Protein AF-A0A9W6NY45-F1 (afdb_monomer_lite)

pLDDT: mean 74.46, std 13.24, range [40.41, 92.88]

Foldseek 3Di:
DDPVVVCVVVVVVVVLVVVLCVQLVVLVVLLLVLQLVLCVVVHPNVCSNVVSVVLVVLLVVLLVLCLVQVLVVHHSDPVSVVSNVVSLVSSLVSLCSSFDPDPVRSVVSNVSSVSNVVSSVSVSVSSSVVSVVVVVPPDPCPPVVVPPDDDPPPVVVPDPPPDDDDDDDDDDDPLNVLVVCVVVVDDLVVSCVVSVHDSVVSVVSNVVVVVVVVD

Organism: NCBI:txid29401

Secondary structure (DSSP, 8-state):
--HHHHHHHHHHHHHHHHHHHHHHHHHHHHHHHHHHHHHHHHS-TTTHHHHHHHHHHHHHHHHHHHHHHHHTT----HHHHHHHHHHHHHHHHHHHHHS-SSHHHHHHHHHHHHHHHHHHHHHHHHHHHHHHHHHHHS-----TTTTS---HHHHHHS---------PPP---HHHHHHHHHHTT--HHHHHHHHT--HHHHHHHHHHHHHHHT-

Radius of gyration: 31.63 Å; chains: 1; bounding box: 78×54×65 Å

InterPro domains:
  IPR021235 Protein of unknown function DUF2637 [PF10935] (15-132)

Sequence (215 aa):
MSARERWARTWPVLLAVSTVSAVGGPAAVASYRHARDVIARAGDPVMAPWLALTTDGMLVAALVVIWVRRHRGEAAGRGPWAAFWAGMVATIAANLAAAEPTVIGYVVALWPPVCLAITLELVALVAARRASVEAVSEPAEVDAEALADPDPGEWWAEAPALAAPVGEPAGETGEDRVAMLVAAGLGRRRLAKELGIREHEARQLLAAHRAEVAA

Structure (mmCIF, N/CA/C/O backbone):
data_AF-A0A9W6NY45-F1
#
_entry.id   AF-A0A9W6NY45-F1
#
loop_
_atom_site.group_PDB
_atom_site.id
_atom_site.type_symbol
_atom_site.label_atom_id
_atom_site.label_alt_id
_atom_site.label_comp_id
_atom_site.label_asym_id
_atom_site.label_entity_id
_atom_site.label_seq_id
_atom_site.pdbx_PDB_ins_code
_atom_site.Cartn_x
_atom_site.Cartn_y
_atom_site.Cartn_z
_atom_site.occupancy
_atom_site.B_iso_or_equiv
_atom_site.auth_seq_id
_atom_site.auth_comp_id
_atom_site.auth_asym_id
_atom_site.auth_atom_id
_atom_site.pdbx_PDB_model_num
ATOM 1 N N . MET A 1 1 ? 0.530 3.631 36.414 1.00 64.56 1 MET A N 1
ATOM 2 C CA . MET A 1 1 ? 1.207 2.850 35.353 1.00 64.56 1 MET A CA 1
ATOM 3 C C . MET A 1 1 ? 2.717 2.896 35.555 1.00 64.56 1 MET A C 1
ATOM 5 O O . MET A 1 1 ? 3.304 3.981 35.519 1.00 64.56 1 MET A O 1
ATOM 9 N N . SER A 1 2 ? 3.338 1.751 35.829 1.00 86.88 2 SER A N 1
ATOM 10 C CA . SER A 1 2 ? 4.783 1.649 36.080 1.00 86.88 2 SER A CA 1
ATOM 11 C C . SER A 1 2 ? 5.594 1.802 34.784 1.00 86.88 2 SER A C 1
ATOM 13 O O . SER A 1 2 ? 5.088 1.585 33.681 1.00 86.88 2 SER A O 1
ATOM 15 N N . ALA A 1 3 ? 6.877 2.167 34.888 1.00 81.38 3 ALA A N 1
ATOM 16 C CA . ALA A 1 3 ? 7.769 2.236 33.725 1.00 81.38 3 ALA A CA 1
ATOM 17 C C . ALA A 1 3 ? 7.875 0.884 32.986 1.00 81.38 3 ALA A C 1
ATOM 19 O O . ALA A 1 3 ? 7.976 0.863 31.761 1.00 81.38 3 ALA A O 1
ATOM 20 N N . ARG A 1 4 ? 7.761 -0.238 33.715 1.00 84.69 4 ARG A N 1
ATOM 21 C CA . ARG A 1 4 ? 7.729 -1.594 33.146 1.00 84.69 4 ARG A CA 1
ATOM 22 C C . ARG A 1 4 ? 6.468 -1.866 32.326 1.00 84.69 4 ARG A C 1
ATOM 24 O O . ARG A 1 4 ? 6.582 -2.477 31.273 1.00 84.69 4 ARG A O 1
ATOM 31 N N . GLU A 1 5 ? 5.299 -1.389 32.752 1.00 83.75 5 GLU A N 1
ATOM 32 C CA . GLU A 1 5 ? 4.045 -1.540 31.988 1.00 83.75 5 GLU A CA 1
ATOM 33 C C . GLU A 1 5 ? 4.052 -0.712 30.701 1.00 83.75 5 GLU A C 1
ATOM 35 O O . GLU A 1 5 ? 3.653 -1.202 29.645 1.00 83.75 5 GLU A O 1
ATOM 40 N N . ARG A 1 6 ? 4.558 0.530 30.764 1.00 81.81 6 ARG A N 1
ATOM 41 C CA . ARG A 1 6 ? 4.759 1.356 29.562 1.00 81.81 6 ARG A CA 1
ATOM 42 C C . ARG A 1 6 ? 5.699 0.669 28.580 1.00 81.81 6 ARG A C 1
ATOM 44 O O . AR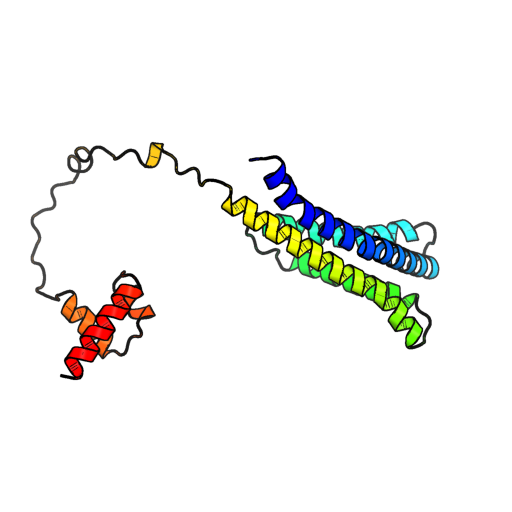G A 1 6 ? 5.354 0.550 27.410 1.00 81.81 6 ARG A O 1
ATOM 51 N N . TRP A 1 7 ? 6.839 0.179 29.069 1.00 85.25 7 TRP A N 1
ATOM 52 C CA . TRP A 1 7 ? 7.814 -0.545 28.258 1.00 85.25 7 TRP A CA 1
ATOM 53 C C . TRP A 1 7 ? 7.220 -1.812 27.638 1.00 85.25 7 TRP A C 1
ATOM 55 O O . TRP A 1 7 ? 7.325 -1.992 26.429 1.00 85.25 7 TRP A O 1
ATOM 65 N N . ALA A 1 8 ? 6.523 -2.636 28.431 1.00 81.62 8 ALA A N 1
ATOM 66 C CA . ALA A 1 8 ? 5.855 -3.862 27.987 1.00 81.62 8 ALA A CA 1
ATOM 67 C C . ALA A 1 8 ? 4.867 -3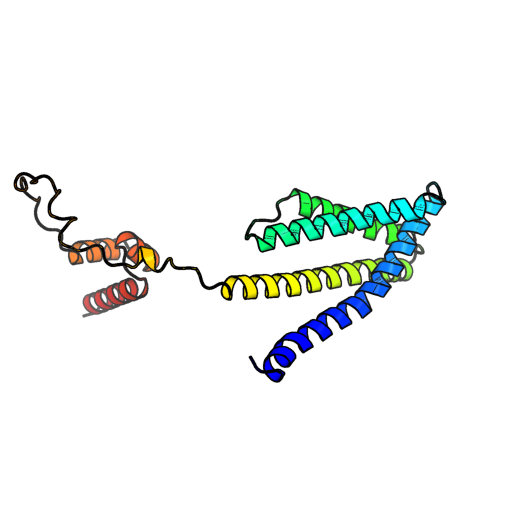.621 26.830 1.00 81.62 8 ALA A C 1
ATOM 69 O O . ALA A 1 8 ? 4.747 -4.461 25.940 1.00 81.62 8 ALA A O 1
ATOM 70 N N . ARG A 1 9 ? 4.193 -2.462 26.817 1.00 80.25 9 ARG A N 1
ATOM 71 C CA . ARG A 1 9 ? 3.239 -2.072 25.770 1.00 80.25 9 ARG A CA 1
ATOM 72 C C . ARG A 1 9 ? 3.914 -1.489 24.523 1.00 80.25 9 ARG A C 1
ATOM 74 O O . ARG A 1 9 ? 3.381 -1.638 23.425 1.00 80.25 9 ARG A O 1
ATOM 81 N N . THR A 1 10 ? 5.056 -0.814 24.667 1.00 82.19 10 THR A N 1
ATOM 82 C CA . THR A 1 10 ? 5.713 -0.098 23.560 1.00 82.19 10 THR A CA 1
ATOM 83 C C . THR A 1 10 ? 6.748 -0.931 22.814 1.00 82.19 10 THR A C 1
ATOM 85 O O . THR A 1 10 ? 6.809 -0.812 21.590 1.00 82.19 10 THR A O 1
ATOM 88 N N . TRP A 1 11 ? 7.511 -1.805 23.482 1.00 86.25 11 TRP A N 1
ATOM 89 C CA . TRP A 1 11 ? 8.568 -2.595 22.830 1.00 86.25 11 TRP A CA 1
ATOM 90 C C . TRP A 1 11 ? 8.085 -3.449 21.639 1.00 86.25 11 TRP A C 1
ATOM 92 O O . TRP A 1 11 ? 8.777 -3.433 20.619 1.00 86.25 11 TRP A O 1
ATOM 102 N N . PRO A 1 12 ? 6.904 -4.116 21.661 1.00 83.69 12 PRO A N 1
ATOM 103 C CA . PRO A 1 12 ? 6.465 -4.927 20.527 1.00 83.69 12 PRO A CA 1
ATOM 104 C C . PRO A 1 12 ? 6.117 -4.049 19.329 1.00 83.69 12 PRO A C 1
ATOM 106 O O . PRO A 1 12 ? 6.371 -4.421 18.188 1.00 83.69 12 PRO A O 1
ATOM 109 N N . VAL A 1 13 ? 5.558 -2.859 19.579 1.00 80.62 13 VAL A N 1
ATOM 110 C CA . VAL A 1 13 ? 5.207 -1.940 18.497 1.00 80.62 13 VAL A CA 1
ATOM 111 C C . VAL A 1 13 ? 6.444 -1.265 17.923 1.00 80.62 13 VAL A C 1
ATOM 113 O O . VAL A 1 13 ? 6.523 -1.089 16.714 1.00 80.62 13 VAL A O 1
ATOM 116 N N . LEU A 1 14 ? 7.426 -0.923 18.758 1.00 83.00 14 LEU A N 1
ATOM 117 C CA . LEU A 1 14 ? 8.705 -0.396 18.288 1.00 83.00 14 LEU A CA 1
ATOM 118 C C . LEU A 1 14 ? 9.445 -1.422 17.429 1.00 83.00 14 LEU A C 1
ATOM 120 O O . LEU A 1 14 ? 9.947 -1.062 16.368 1.00 83.00 14 LEU A O 1
ATOM 124 N N . LEU A 1 15 ? 9.452 -2.696 17.833 1.00 84.81 15 LEU A N 1
ATOM 125 C CA . LEU A 1 15 ? 9.990 -3.771 17.002 1.00 84.81 15 LEU A CA 1
ATOM 126 C C . LEU A 1 15 ? 9.212 -3.924 15.698 1.00 84.81 15 LEU A C 1
ATOM 128 O O . LEU A 1 15 ? 9.830 -3.942 14.643 1.00 84.81 15 LEU A O 1
ATOM 132 N N . ALA A 1 16 ? 7.878 -3.968 15.750 1.00 79.69 16 ALA A N 1
ATOM 133 C CA . ALA A 1 16 ? 7.057 -4.093 14.549 1.00 79.69 16 ALA A CA 1
ATOM 134 C C . ALA A 1 16 ? 7.312 -2.940 13.567 1.00 79.69 16 ALA A C 1
ATOM 136 O O . ALA A 1 16 ? 7.601 -3.184 12.400 1.00 79.69 16 ALA A O 1
ATOM 137 N N . VAL A 1 17 ? 7.278 -1.691 14.043 1.00 81.75 17 VAL A N 1
ATOM 138 C CA . VAL A 1 17 ? 7.568 -0.500 13.229 1.00 81.75 17 VAL A CA 1
ATOM 139 C C . VAL A 1 17 ? 8.997 -0.535 12.692 1.00 81.75 17 VAL A C 1
ATOM 141 O O . VAL A 1 17 ? 9.205 -0.223 11.522 1.00 81.75 17 VAL A O 1
ATOM 144 N N . SER A 1 18 ? 9.973 -0.943 13.506 1.00 82.56 18 SER A N 1
ATOM 145 C CA . SER A 1 18 ? 11.373 -1.068 13.091 1.00 82.56 18 SER A CA 1
ATOM 146 C C . SER A 1 18 ? 11.543 -2.104 11.978 1.00 82.56 18 SER A C 1
ATOM 148 O O . SER A 1 18 ? 12.096 -1.785 10.928 1.00 82.56 18 SER A O 1
ATOM 150 N N . THR A 1 19 ? 10.997 -3.312 12.143 1.00 80.50 19 THR A N 1
ATOM 151 C CA . THR A 1 19 ? 11.059 -4.384 11.139 1.00 80.50 19 THR A CA 1
ATOM 152 C C . THR A 1 19 ? 10.374 -3.975 9.838 1.00 80.50 19 THR A C 1
ATOM 154 O O . THR A 1 19 ? 10.947 -4.122 8.761 1.00 80.50 19 THR A O 1
ATOM 157 N N . VAL A 1 20 ? 9.175 -3.402 9.936 1.00 80.62 20 VAL A N 1
ATOM 158 C CA . VAL A 1 20 ? 8.427 -2.851 8.799 1.00 80.62 20 VAL A CA 1
ATOM 159 C C . VAL A 1 20 ? 9.234 -1.759 8.096 1.00 80.62 20 VAL A C 1
ATOM 161 O O . VAL A 1 20 ? 9.318 -1.764 6.874 1.00 80.62 20 VAL A O 1
ATOM 164 N N . SER A 1 21 ? 9.881 -0.855 8.832 1.00 82.50 21 SER A N 1
ATOM 165 C CA . SER A 1 21 ? 10.703 0.208 8.234 1.00 82.50 21 SER A CA 1
ATOM 166 C C . SER A 1 21 ? 11.965 -0.349 7.571 1.00 82.50 21 SER A C 1
ATOM 168 O O . SER A 1 21 ? 12.348 0.109 6.497 1.00 82.50 21 SER A O 1
ATOM 170 N N . ALA A 1 22 ? 12.588 -1.366 8.172 1.00 83.00 22 ALA A N 1
ATOM 171 C CA . ALA A 1 22 ? 13.789 -2.009 7.647 1.00 83.00 22 ALA A CA 1
ATOM 172 C C . ALA A 1 22 ? 13.534 -2.763 6.332 1.00 83.00 22 ALA A C 1
ATOM 174 O O . ALA A 1 22 ? 14.417 -2.809 5.481 1.00 83.00 22 ALA A O 1
ATOM 175 N N . VAL A 1 23 ? 12.338 -3.330 6.147 1.00 80.94 23 VAL A N 1
ATOM 176 C CA . VAL A 1 23 ? 11.949 -4.028 4.907 1.00 80.94 23 VAL A CA 1
ATOM 177 C C . VAL A 1 23 ? 11.314 -3.062 3.903 1.00 80.94 23 VAL A C 1
ATOM 179 O O . VAL A 1 23 ? 11.695 -3.019 2.733 1.00 80.94 23 VAL A O 1
ATOM 182 N N . GLY A 1 24 ? 10.363 -2.257 4.369 1.00 80.62 24 GLY A N 1
ATOM 183 C CA . GLY A 1 24 ? 9.592 -1.327 3.555 1.00 80.62 24 GLY A CA 1
ATOM 184 C C . GLY A 1 24 ? 10.408 -0.162 3.018 1.00 80.62 24 GLY A C 1
ATOM 185 O O . GLY A 1 24 ? 10.200 0.237 1.878 1.00 80.62 24 GLY A O 1
ATOM 186 N N . GLY A 1 25 ? 11.364 0.357 3.792 1.00 82.19 25 GLY A N 1
ATOM 187 C CA . GLY A 1 25 ? 12.218 1.472 3.378 1.00 82.19 25 GLY A CA 1
ATOM 188 C C . GLY A 1 25 ? 13.022 1.158 2.110 1.00 82.19 25 GLY A C 1
ATOM 189 O O . GLY A 1 25 ? 12.858 1.853 1.107 1.00 82.19 25 GLY A O 1
ATOM 190 N N . PRO A 1 26 ? 13.846 0.095 2.095 1.00 84.38 26 PRO A N 1
ATOM 191 C CA . PRO A 1 26 ? 14.577 -0.312 0.896 1.00 84.38 26 PRO A CA 1
ATOM 192 C C . PRO A 1 26 ? 13.663 -0.660 -0.284 1.00 84.38 26 PRO A C 1
ATOM 194 O O . PRO A 1 26 ? 13.962 -0.273 -1.415 1.00 84.38 26 PRO A O 1
ATOM 197 N N . ALA A 1 27 ? 12.536 -1.337 -0.033 1.00 84.69 27 ALA A N 1
ATOM 198 C CA . ALA A 1 27 ? 11.557 -1.663 -1.070 1.00 84.69 27 ALA A CA 1
ATOM 199 C C . ALA A 1 27 ? 10.945 -0.399 -1.704 1.00 84.69 27 ALA A C 1
ATOM 201 O O . ALA A 1 27 ? 10.863 -0.303 -2.929 1.00 84.69 27 ALA A O 1
ATOM 202 N N . ALA A 1 28 ? 10.591 0.598 -0.889 1.00 81.25 28 ALA A N 1
ATOM 203 C CA . ALA A 1 28 ? 10.082 1.886 -1.350 1.00 81.25 28 ALA A CA 1
ATOM 204 C C . ALA A 1 28 ? 11.126 2.636 -2.186 1.00 81.25 28 ALA A C 1
ATOM 206 O O . ALA A 1 28 ? 10.814 3.104 -3.278 1.00 81.25 28 ALA A O 1
ATOM 207 N N . VAL A 1 29 ? 12.383 2.685 -1.731 1.00 86.19 29 VAL A N 1
ATOM 208 C CA . VAL A 1 29 ? 13.477 3.332 -2.478 1.00 86.19 29 VAL A CA 1
ATOM 209 C C . VAL A 1 29 ? 13.711 2.650 -3.826 1.00 86.19 29 VAL A C 1
ATOM 211 O O . VAL A 1 29 ? 13.869 3.332 -4.841 1.00 86.19 29 VAL A O 1
ATOM 214 N N . ALA A 1 30 ? 13.730 1.315 -3.857 1.00 84.31 30 ALA A N 1
ATOM 215 C CA . ALA A 1 30 ? 13.884 0.562 -5.096 1.00 84.31 30 ALA A CA 1
ATOM 216 C C . ALA A 1 30 ? 12.720 0.834 -6.058 1.00 84.31 30 ALA A C 1
ATOM 218 O O . ALA A 1 30 ? 12.958 1.141 -7.226 1.00 84.31 30 ALA A O 1
ATOM 219 N N . SER A 1 31 ? 11.482 0.793 -5.564 1.00 83.50 31 SER A N 1
ATOM 220 C CA . SER A 1 31 ? 10.288 1.055 -6.370 1.00 83.50 31 SER A CA 1
ATOM 221 C C . SER A 1 31 ? 10.261 2.486 -6.925 1.00 83.50 31 SER A C 1
ATOM 223 O O . SER A 1 31 ? 10.009 2.682 -8.113 1.00 83.50 31 SER A O 1
ATOM 225 N N . TYR A 1 32 ? 10.599 3.483 -6.101 1.00 85.50 32 TYR A N 1
ATOM 226 C CA . TYR A 1 32 ? 10.682 4.885 -6.518 1.00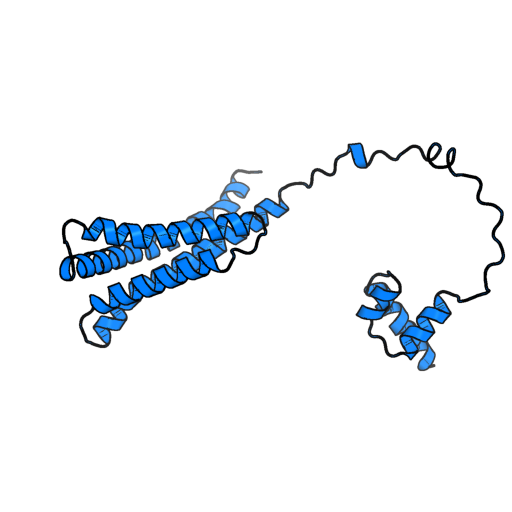 85.50 32 TYR A CA 1
ATOM 227 C C . TYR A 1 32 ? 11.720 5.090 -7.627 1.00 85.50 32 TYR A C 1
ATOM 229 O O . TYR A 1 32 ? 11.461 5.789 -8.606 1.00 85.50 32 TYR A O 1
ATOM 237 N N . ARG A 1 33 ? 12.891 4.446 -7.514 1.00 88.12 33 ARG A N 1
ATOM 238 C CA . ARG A 1 33 ? 13.934 4.520 -8.548 1.00 88.12 33 ARG A CA 1
ATOM 239 C C . ARG A 1 33 ? 13.465 3.945 -9.880 1.00 88.12 33 ARG A C 1
ATOM 241 O O . ARG A 1 33 ? 13.625 4.619 -10.890 1.00 88.12 33 ARG A O 1
ATOM 248 N N . HIS A 1 34 ? 12.846 2.764 -9.884 1.00 85.94 34 HIS A N 1
ATOM 249 C CA . HIS A 1 34 ? 12.340 2.164 -11.123 1.00 85.94 34 HIS A CA 1
ATOM 250 C C . HIS A 1 34 ? 11.238 3.025 -11.752 1.00 85.94 34 HIS A C 1
ATOM 252 O O . HIS A 1 34 ? 11.276 3.272 -12.956 1.00 85.94 34 HIS A O 1
ATOM 258 N N . ALA A 1 35 ? 10.314 3.561 -10.949 1.00 83.88 35 ALA A N 1
ATOM 259 C CA . ALA A 1 35 ? 9.280 4.469 -11.443 1.00 83.88 35 ALA A CA 1
ATOM 260 C C . ALA A 1 35 ? 9.865 5.747 -12.055 1.00 83.88 35 ALA A C 1
ATOM 262 O O . ALA A 1 35 ? 9.528 6.108 -13.184 1.00 83.88 35 ALA A O 1
ATOM 263 N N . ARG A 1 36 ? 10.800 6.391 -11.351 1.00 88.81 36 ARG A N 1
ATOM 264 C CA . ARG A 1 36 ? 11.517 7.567 -11.851 1.00 88.81 36 ARG A CA 1
ATOM 265 C C . ARG A 1 36 ? 12.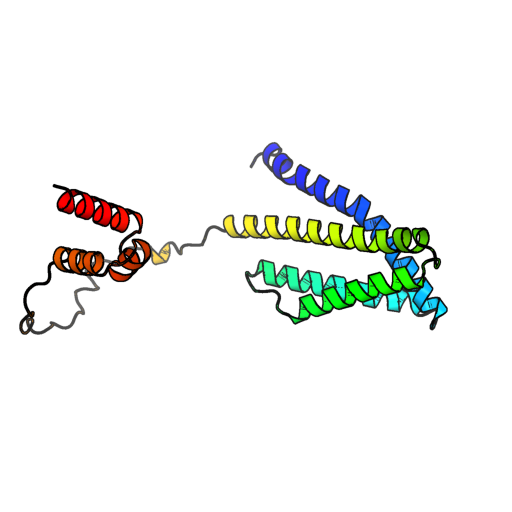250 7.262 -13.155 1.00 88.81 36 ARG A C 1
ATOM 267 O O . ARG A 1 36 ? 12.176 8.051 -14.089 1.00 88.81 36 ARG A O 1
ATOM 274 N N . ASP A 1 37 ? 12.948 6.136 -13.229 1.00 88.44 37 ASP A N 1
ATOM 275 C CA . ASP A 1 37 ? 13.741 5.780 -14.403 1.00 88.44 37 ASP A CA 1
ATOM 276 C C . ASP A 1 37 ? 12.848 5.473 -15.614 1.00 88.44 37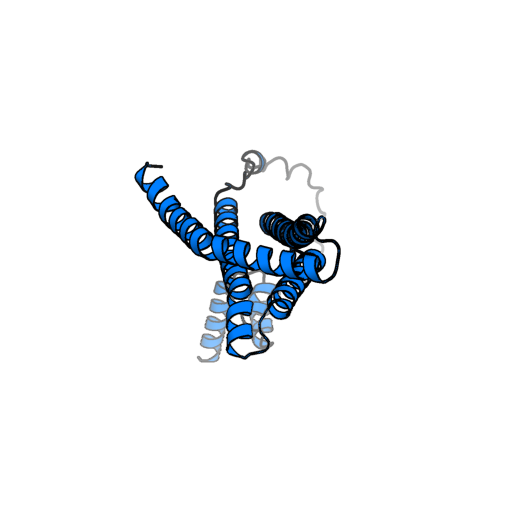 ASP A C 1
ATOM 278 O O . ASP A 1 37 ? 13.192 5.848 -16.732 1.00 88.44 37 ASP A O 1
ATOM 282 N N . VAL A 1 38 ? 11.674 4.867 -15.413 1.00 86.81 38 VAL A N 1
ATOM 283 C CA . VAL A 1 38 ? 10.678 4.674 -16.482 1.00 86.81 38 VAL A CA 1
ATOM 284 C C . VAL A 1 38 ? 10.151 6.009 -16.993 1.00 86.81 38 VAL A C 1
ATOM 286 O O . VAL A 1 38 ? 10.126 6.228 -18.204 1.00 86.81 38 VAL A O 1
ATOM 289 N N . ILE A 1 39 ? 9.787 6.925 -16.092 1.00 87.38 39 ILE A N 1
ATOM 290 C CA . ILE A 1 39 ? 9.299 8.255 -16.479 1.00 87.38 39 ILE A CA 1
ATOM 291 C C . ILE A 1 39 ? 10.400 9.042 -17.196 1.00 87.38 39 ILE A C 1
ATOM 293 O O . ILE A 1 39 ? 10.129 9.678 -18.209 1.00 87.38 39 ILE A O 1
ATOM 297 N N . ALA A 1 40 ? 11.648 8.955 -16.733 1.00 89.38 40 ALA A N 1
ATOM 298 C CA . ALA A 1 40 ? 12.782 9.621 -17.369 1.00 89.38 40 ALA A CA 1
ATOM 299 C C . ALA A 1 40 ? 13.088 9.073 -18.772 1.00 89.38 40 ALA A C 1
ATOM 301 O O . ALA A 1 40 ? 13.573 9.814 -19.620 1.00 89.38 40 ALA A O 1
ATOM 302 N N . ARG A 1 41 ? 12.817 7.786 -19.029 1.00 88.75 41 ARG A N 1
ATOM 303 C CA . ARG A 1 41 ? 12.969 7.180 -20.364 1.00 88.75 41 ARG A CA 1
ATOM 304 C C . ARG A 1 41 ? 11.825 7.549 -21.311 1.00 88.75 41 ARG A C 1
ATOM 306 O O . ARG A 1 41 ? 12.054 7.630 -22.513 1.00 88.75 41 ARG A O 1
ATOM 313 N N . ALA A 1 42 ? 10.610 7.717 -20.790 1.00 84.94 42 ALA A N 1
ATOM 314 C CA . ALA A 1 42 ? 9.404 7.948 -21.590 1.00 84.94 42 ALA A CA 1
ATOM 315 C C . ALA A 1 42 ? 9.019 9.432 -21.743 1.00 84.94 42 ALA A C 1
ATOM 317 O O . ALA A 1 42 ? 8.255 9.774 -22.643 1.00 84.94 42 ALA A O 1
ATOM 318 N N . GLY A 1 43 ? 9.507 10.304 -20.863 1.00 85.75 43 GLY A N 1
ATOM 319 C CA . GLY A 1 43 ? 9.135 11.714 -20.786 1.00 85.75 43 GLY A CA 1
ATOM 320 C C . GLY A 1 43 ? 10.308 12.596 -20.367 1.00 85.75 43 GLY A C 1
ATOM 321 O O . GLY A 1 43 ? 11.449 12.334 -20.730 1.00 85.75 43 GLY A O 1
ATOM 322 N N . ASP A 1 44 ? 10.025 13.665 -19.620 1.00 86.62 44 ASP A N 1
ATOM 323 C CA . ASP A 1 44 ? 11.044 14.626 -19.190 1.00 86.62 44 ASP A CA 1
ATOM 324 C C . ASP A 1 44 ? 11.849 14.101 -17.977 1.00 86.62 44 ASP A C 1
ATOM 326 O O . ASP A 1 44 ? 11.283 13.947 -16.885 1.00 86.62 44 ASP A O 1
ATOM 330 N N . PRO A 1 45 ? 13.175 13.880 -18.111 1.00 88.00 45 PRO A N 1
ATOM 331 C CA . PRO A 1 45 ? 14.031 13.440 -17.011 1.00 88.00 45 PRO A CA 1
ATOM 332 C C . PRO A 1 45 ? 14.078 14.418 -15.832 1.00 88.00 45 PRO A C 1
ATOM 334 O O . PRO A 1 45 ? 14.296 13.989 -14.697 1.00 88.00 45 PRO A O 1
ATOM 337 N N . VAL A 1 46 ? 13.873 15.717 -16.077 1.00 89.56 46 VAL A N 1
ATOM 338 C CA . VAL A 1 46 ? 13.876 16.753 -15.032 1.00 89.56 46 VAL A CA 1
ATOM 339 C C . VAL A 1 46 ? 12.626 16.632 -14.160 1.00 89.56 46 VAL A C 1
ATOM 341 O O . VAL A 1 46 ? 12.700 16.786 -12.939 1.00 89.56 46 VAL A O 1
ATOM 344 N N . MET A 1 47 ? 11.483 16.303 -14.767 1.00 88.00 47 MET A N 1
ATOM 345 C CA . MET A 1 47 ? 10.209 16.126 -14.063 1.00 88.00 47 MET A CA 1
ATOM 346 C C . MET A 1 47 ? 10.010 14.720 -13.495 1.00 88.00 47 MET A C 1
ATOM 348 O O . MET A 1 47 ? 9.183 14.535 -12.602 1.00 88.00 47 MET A O 1
ATOM 352 N N . ALA A 1 48 ? 10.781 13.732 -13.949 1.00 87.62 48 ALA A N 1
ATOM 353 C CA . ALA A 1 48 ? 10.642 12.341 -13.530 1.00 87.62 48 ALA A CA 1
ATOM 354 C C . ALA A 1 48 ? 10.631 12.106 -12.002 1.00 87.62 48 ALA A C 1
ATOM 356 O O . ALA A 1 48 ? 9.784 11.336 -11.544 1.00 87.62 48 ALA A O 1
ATOM 357 N N . PRO A 1 49 ? 11.481 12.761 -11.180 1.00 87.75 49 PRO A N 1
ATOM 358 C CA . PRO A 1 49 ? 11.410 12.629 -9.723 1.00 87.75 49 PRO A CA 1
ATOM 359 C C . PRO A 1 49 ? 10.082 13.145 -9.154 1.00 87.75 49 PRO A C 1
ATOM 361 O O . PRO A 1 49 ? 9.484 12.509 -8.292 1.00 87.75 49 PRO A O 1
ATOM 364 N N . TRP A 1 50 ? 9.590 14.273 -9.669 1.00 88.62 50 TRP A N 1
ATOM 365 C CA . TRP A 1 50 ? 8.348 14.895 -9.211 1.00 88.62 50 TRP A CA 1
ATOM 366 C C . TRP A 1 50 ? 7.124 14.061 -9.582 1.00 88.62 50 TRP A C 1
ATOM 368 O O . TRP A 1 50 ? 6.240 13.873 -8.754 1.00 88.62 50 TRP A O 1
ATOM 378 N N . LEU A 1 51 ? 7.093 13.510 -10.795 1.00 83.75 51 LEU A N 1
ATOM 379 C CA . LEU A 1 51 ? 5.999 12.658 -11.269 1.00 83.75 51 LEU A CA 1
ATOM 380 C C . LEU A 1 51 ? 5.960 11.294 -10.559 1.00 83.75 51 LEU A C 1
ATOM 382 O O . LEU A 1 51 ? 4.883 10.775 -10.258 1.00 83.75 51 LEU A O 1
ATOM 386 N N . ALA A 1 52 ? 7.123 10.718 -10.241 1.00 81.94 52 ALA A N 1
ATOM 387 C CA . ALA A 1 52 ? 7.182 9.539 -9.379 1.00 81.94 52 ALA A CA 1
ATOM 388 C C . ALA A 1 52 ? 6.643 9.872 -7.975 1.00 81.94 52 ALA A C 1
ATOM 390 O O . ALA A 1 52 ? 5.825 9.136 -7.426 1.00 81.94 52 ALA A O 1
ATOM 391 N N . LEU A 1 53 ? 7.020 11.038 -7.436 1.00 84.75 53 LEU A N 1
ATOM 392 C CA . LEU A 1 53 ? 6.597 11.482 -6.110 1.00 84.75 53 LEU A CA 1
ATOM 393 C C . LEU A 1 53 ? 5.092 11.772 -6.010 1.00 84.75 53 LEU A C 1
ATOM 395 O O . LEU A 1 53 ? 4.490 11.477 -4.981 1.00 84.75 53 LEU A O 1
ATOM 399 N N . THR A 1 54 ? 4.457 12.329 -7.045 1.00 84.31 54 THR A N 1
ATOM 400 C CA . THR A 1 54 ? 3.000 12.569 -7.034 1.00 84.31 54 THR A CA 1
ATOM 401 C C . THR A 1 54 ? 2.207 11.265 -7.020 1.00 84.31 54 THR A C 1
ATOM 403 O O . THR A 1 54 ? 1.180 11.183 -6.343 1.00 84.31 54 THR A O 1
ATOM 406 N N . THR A 1 55 ? 2.708 10.233 -7.705 1.00 76.19 55 THR A N 1
ATOM 407 C CA . THR A 1 55 ? 2.115 8.887 -7.703 1.00 76.19 55 THR A CA 1
ATOM 408 C C . THR A 1 55 ? 2.142 8.284 -6.296 1.00 76.19 55 THR A C 1
ATOM 410 O O . THR A 1 55 ? 1.112 7.820 -5.801 1.00 76.19 55 THR A O 1
ATOM 413 N N . ASP A 1 56 ? 3.282 8.379 -5.608 1.00 80.81 56 ASP A N 1
ATOM 414 C CA . ASP A 1 56 ? 3.420 7.915 -4.222 1.00 80.81 56 ASP A CA 1
ATOM 415 C C . ASP A 1 56 ? 2.603 8.776 -3.244 1.00 80.81 56 ASP A C 1
ATOM 417 O O . ASP A 1 56 ? 1.953 8.256 -2.333 1.00 80.81 56 ASP A O 1
ATOM 421 N N . GLY A 1 57 ? 2.564 10.093 -3.463 1.00 80.31 57 GLY A N 1
ATOM 422 C CA . GLY A 1 57 ? 1.780 11.037 -2.667 1.00 80.31 57 GLY A CA 1
ATOM 423 C C . GLY A 1 57 ? 0.283 10.731 -2.695 1.00 80.31 57 GLY A C 1
ATOM 424 O O . GLY A 1 57 ? -0.376 10.805 -1.658 1.00 80.31 57 GLY A O 1
ATOM 425 N N . MET A 1 58 ? -0.249 10.307 -3.845 1.00 82.75 58 MET A N 1
ATOM 426 C CA . MET A 1 58 ? -1.636 9.846 -3.965 1.00 82.75 58 MET A CA 1
ATOM 427 C C . MET A 1 58 ? -1.894 8.582 -3.133 1.00 82.75 58 MET A C 1
ATOM 429 O O . MET A 1 58 ? -2.920 8.491 -2.458 1.00 82.75 58 MET A O 1
ATOM 433 N N . LEU A 1 59 ? -0.963 7.625 -3.147 1.00 78.44 59 LEU A N 1
ATOM 434 C CA . LEU A 1 59 ? -1.042 6.373 -2.387 1.00 78.44 59 LEU A CA 1
ATOM 435 C C . LEU A 1 59 ? -1.053 6.642 -0.876 1.00 78.44 59 LEU A C 1
ATOM 437 O O . LEU A 1 59 ? -1.911 6.133 -0.150 1.00 78.44 59 LEU A O 1
ATOM 441 N N . VAL A 1 60 ? -0.145 7.507 -0.417 1.00 78.94 60 VAL A N 1
ATOM 442 C CA . VAL A 1 60 ? -0.069 7.952 0.981 1.00 78.94 60 VAL A CA 1
ATOM 443 C C . VAL A 1 60 ? -1.330 8.717 1.377 1.00 78.94 60 VAL A C 1
ATOM 445 O O . VAL A 1 60 ? -1.912 8.426 2.420 1.00 78.94 60 VAL A O 1
ATOM 448 N N . ALA A 1 61 ? -1.805 9.648 0.547 1.00 77.75 61 ALA A N 1
ATOM 449 C CA . ALA A 1 61 ? -3.029 10.397 0.819 1.00 77.75 61 ALA A CA 1
ATOM 450 C C . ALA A 1 61 ? -4.253 9.472 0.928 1.00 77.75 61 ALA A C 1
ATOM 452 O O . ALA A 1 61 ? -5.043 9.605 1.864 1.00 77.75 61 ALA A O 1
ATOM 453 N N . ALA A 1 62 ? -4.387 8.494 0.026 1.00 81.25 62 ALA A N 1
ATOM 454 C CA . ALA A 1 62 ? -5.454 7.498 0.078 1.00 81.25 62 ALA A CA 1
ATOM 455 C C . ALA A 1 62 ? -5.404 6.682 1.380 1.00 81.25 62 ALA A C 1
ATOM 457 O O . ALA A 1 62 ? -6.429 6.526 2.047 1.00 81.25 62 ALA A O 1
ATOM 458 N N . LEU A 1 63 ? -4.216 6.223 1.784 1.00 78.94 63 LEU A N 1
ATOM 459 C CA . LEU A 1 63 ? -4.012 5.502 3.043 1.00 78.94 63 LEU A CA 1
ATOM 460 C C . LEU A 1 63 ? -4.353 6.355 4.267 1.00 78.94 63 LEU A C 1
ATOM 462 O O . LEU A 1 63 ? -5.025 5.866 5.174 1.00 78.94 63 LEU A O 1
ATOM 466 N N . VAL A 1 64 ? -3.946 7.626 4.285 1.00 81.56 64 VAL A N 1
ATOM 467 C CA . VAL A 1 64 ? -4.279 8.564 5.366 1.00 81.56 64 VAL A CA 1
ATOM 468 C C . VAL A 1 64 ? -5.791 8.753 5.462 1.00 81.56 64 VAL A C 1
ATOM 470 O O . VAL A 1 64 ? -6.342 8.666 6.556 1.00 81.56 64 VAL A O 1
ATOM 473 N N . VAL A 1 65 ? -6.490 8.937 4.339 1.00 82.56 65 VAL A N 1
ATOM 474 C CA . VAL A 1 65 ? -7.957 9.064 4.334 1.00 82.56 65 VAL A CA 1
ATOM 475 C C . VAL A 1 65 ? -8.627 7.785 4.842 1.00 82.56 65 VAL A C 1
ATOM 477 O O . VAL A 1 65 ? -9.520 7.862 5.687 1.00 82.56 65 VAL A O 1
ATOM 480 N N . ILE A 1 66 ? -8.194 6.609 4.373 1.00 79.31 66 ILE A N 1
ATOM 481 C CA . ILE A 1 66 ? -8.696 5.312 4.862 1.00 79.31 66 ILE A CA 1
ATOM 482 C C . ILE A 1 66 ? -8.483 5.203 6.375 1.00 79.31 66 ILE A C 1
ATOM 484 O O . ILE A 1 66 ? -9.395 4.800 7.099 1.00 79.31 66 ILE A O 1
ATOM 488 N N . TRP A 1 67 ? -7.299 5.587 6.852 1.00 80.00 67 TRP A N 1
ATOM 489 C CA . TRP A 1 67 ? -6.935 5.538 8.261 1.00 80.00 67 TRP A CA 1
ATOM 490 C C . TRP A 1 67 ? -7.798 6.471 9.115 1.00 80.00 67 TRP A C 1
ATOM 492 O O . TRP A 1 67 ? -8.404 6.003 10.077 1.00 80.00 67 TRP A O 1
ATOM 502 N N . VAL A 1 68 ? -7.936 7.746 8.731 1.00 79.12 68 VAL A N 1
ATOM 503 C CA . VAL A 1 68 ? -8.765 8.732 9.448 1.00 79.12 68 VAL A CA 1
ATOM 504 C C . VAL A 1 68 ? -10.218 8.269 9.532 1.00 79.12 68 VAL A C 1
ATOM 506 O O . VAL A 1 68 ? -10.810 8.293 10.609 1.00 79.12 68 VAL A O 1
ATOM 509 N N . ARG A 1 69 ? -10.797 7.802 8.418 1.00 78.62 69 ARG A N 1
ATOM 510 C CA . ARG A 1 69 ? -12.193 7.332 8.390 1.00 78.62 69 ARG A CA 1
ATOM 511 C C . ARG A 1 69 ? -12.396 6.103 9.266 1.00 78.62 69 ARG A C 1
ATOM 513 O O . ARG A 1 69 ? -13.340 6.056 10.047 1.00 78.62 69 ARG A O 1
ATOM 520 N N . ARG A 1 70 ? -11.467 5.146 9.210 1.00 76.31 70 ARG A N 1
ATOM 521 C CA . ARG A 1 70 ? -11.504 3.954 10.064 1.00 76.31 70 ARG A CA 1
ATOM 522 C C . ARG A 1 70 ? -11.370 4.306 11.547 1.00 76.31 70 ARG A C 1
ATOM 524 O O . ARG A 1 70 ? -11.996 3.649 12.370 1.00 76.31 70 ARG A O 1
ATOM 531 N N . HIS A 1 71 ? -10.593 5.338 11.880 1.00 71.88 71 HIS A N 1
ATOM 532 C CA . HIS A 1 71 ? -10.468 5.839 13.251 1.00 71.88 71 HIS A CA 1
ATOM 533 C C . HIS A 1 71 ? -11.775 6.450 13.774 1.00 71.88 71 HIS A C 1
ATOM 535 O O . HIS A 1 71 ? -12.063 6.356 14.958 1.00 71.88 71 HIS A O 1
ATOM 541 N N . ARG A 1 72 ? -12.601 7.004 12.880 1.00 78.44 72 ARG A N 1
ATOM 542 C CA . ARG A 1 72 ? -13.946 7.518 13.187 1.00 78.44 72 ARG A CA 1
ATOM 543 C C . ARG A 1 72 ? -15.043 6.444 13.161 1.00 78.44 72 ARG A C 1
ATOM 545 O O . ARG A 1 72 ? -16.219 6.775 13.232 1.00 78.44 72 ARG A O 1
ATOM 552 N N . GLY A 1 73 ? -14.688 5.165 13.004 1.00 72.19 73 GLY A N 1
ATOM 553 C CA . GLY A 1 73 ? -15.662 4.076 12.852 1.00 72.19 73 GLY A CA 1
ATOM 554 C C . GLY A 1 73 ? -16.417 4.088 11.515 1.00 72.19 73 GLY A C 1
ATOM 555 O O . GLY A 1 73 ? -17.377 3.341 11.339 1.00 72.19 73 GLY A O 1
ATOM 556 N N . GLU A 1 74 ? -15.986 4.903 10.552 1.00 74.75 74 GLU A N 1
ATOM 557 C CA . GLU A 1 74 ? -16.631 5.036 9.250 1.00 74.75 74 GLU A CA 1
ATOM 558 C C . GLU A 1 74 ? -16.040 4.065 8.220 1.00 74.75 74 GLU A C 1
ATOM 560 O O . GLU A 1 74 ? -14.838 3.777 8.189 1.00 74.75 74 GLU A O 1
ATOM 565 N N . ALA A 1 75 ? -16.874 3.615 7.281 1.00 73.62 75 ALA A N 1
ATOM 566 C CA . ALA A 1 75 ? -16.389 2.896 6.110 1.00 73.62 75 ALA A CA 1
ATOM 567 C C . ALA A 1 75 ? -15.528 3.827 5.242 1.00 73.62 75 ALA A C 1
ATOM 569 O O . ALA A 1 75 ? -15.969 4.909 4.870 1.00 73.62 75 ALA A O 1
ATOM 570 N N . ALA A 1 76 ? -14.334 3.388 4.836 1.00 70.75 76 ALA A N 1
ATOM 571 C CA . ALA A 1 76 ? -13.393 4.210 4.066 1.00 70.75 76 ALA A CA 1
ATOM 572 C C . ALA A 1 76 ? -13.907 4.680 2.686 1.00 70.75 76 ALA A C 1
ATOM 574 O O . ALA A 1 76 ? -13.340 5.601 2.098 1.00 70.75 76 ALA A O 1
ATOM 575 N N . GLY A 1 77 ? -15.004 4.102 2.183 1.00 77.38 77 GLY A N 1
ATOM 576 C CA . GLY A 1 77 ? -15.620 4.445 0.899 1.00 77.38 77 GLY A CA 1
ATOM 577 C C . GLY A 1 77 ? -14.853 3.900 -0.310 1.00 77.38 77 GLY A C 1
ATOM 578 O O . GLY A 1 77 ? -13.694 3.507 -0.216 1.00 77.38 77 GLY A O 1
ATOM 579 N N . ARG A 1 78 ? -15.510 3.858 -1.475 1.00 83.94 78 ARG A N 1
ATOM 580 C CA . ARG A 1 78 ? -14.933 3.263 -2.697 1.00 83.94 78 ARG A CA 1
ATOM 581 C C . ARG A 1 78 ? -13.807 4.109 -3.304 1.00 83.94 78 ARG A C 1
ATOM 583 O O . ARG A 1 78 ? -12.889 3.545 -3.879 1.00 83.94 78 ARG A O 1
ATOM 590 N N . GLY A 1 79 ? -13.861 5.436 -3.155 1.00 83.31 79 GLY A N 1
ATOM 591 C CA . GLY A 1 79 ? -12.889 6.374 -3.737 1.00 83.31 79 GLY A CA 1
ATOM 592 C C . GLY A 1 79 ? -11.451 6.170 -3.241 1.00 83.31 79 GLY A C 1
ATOM 593 O O . GLY A 1 79 ? -10.575 5.927 -4.065 1.00 83.31 79 GLY A O 1
ATOM 594 N N . PRO A 1 80 ? -11.190 6.189 -1.920 1.00 79.75 80 PRO A N 1
ATOM 595 C CA . PRO A 1 80 ? -9.845 5.960 -1.387 1.00 79.75 80 PRO A CA 1
ATOM 596 C C . PRO A 1 80 ? -9.285 4.577 -1.730 1.00 79.75 80 PRO A C 1
ATOM 598 O O . PRO A 1 80 ? -8.118 4.456 -2.087 1.00 79.75 80 PRO A O 1
ATOM 601 N N . TRP A 1 81 ? -10.128 3.539 -1.709 1.00 80.75 81 TRP A N 1
ATOM 602 C CA . TRP A 1 81 ? -9.733 2.203 -2.161 1.00 80.75 81 TRP A CA 1
ATOM 603 C C . TRP A 1 81 ? -9.394 2.164 -3.653 1.00 80.75 81 TRP A C 1
ATOM 605 O O . TRP A 1 81 ? -8.410 1.535 -4.032 1.00 80.75 81 TRP A O 1
ATOM 615 N N . ALA A 1 82 ? -10.167 2.848 -4.499 1.00 81.69 82 ALA A N 1
ATOM 616 C CA . ALA A 1 82 ? -9.872 2.949 -5.924 1.00 81.69 82 ALA A CA 1
ATOM 617 C C . ALA A 1 82 ? -8.547 3.685 -6.176 1.00 81.69 82 ALA A C 1
ATOM 619 O O . ALA A 1 82 ? -7.737 3.204 -6.962 1.00 81.69 82 ALA A O 1
ATOM 620 N N . ALA A 1 83 ? -8.292 4.794 -5.474 1.00 78.56 83 ALA A N 1
ATOM 621 C CA . ALA A 1 83 ? -7.034 5.536 -5.570 1.00 78.56 83 ALA A CA 1
ATOM 622 C C . ALA A 1 83 ? -5.830 4.694 -5.113 1.00 78.56 83 ALA A C 1
ATOM 624 O O . ALA A 1 83 ? -4.800 4.675 -5.784 1.00 78.56 83 ALA A O 1
ATOM 625 N N . PHE A 1 84 ? -5.981 3.947 -4.015 1.00 82.75 84 PHE A N 1
ATOM 626 C CA . PHE A 1 84 ? -4.959 3.022 -3.530 1.00 82.75 84 PHE A CA 1
ATOM 627 C C . PHE A 1 84 ? -4.633 1.935 -4.562 1.00 82.75 84 PHE A C 1
ATOM 629 O O . PHE A 1 84 ? -3.471 1.752 -4.919 1.00 82.75 84 PHE A O 1
ATOM 636 N N . TRP A 1 85 ? -5.651 1.243 -5.087 1.00 85.06 85 TRP A N 1
ATOM 637 C CA . TRP A 1 85 ? -5.443 0.188 -6.081 1.00 85.06 85 TRP A CA 1
ATOM 638 C C . TRP A 1 85 ? -4.898 0.726 -7.404 1.00 85.06 85 TRP A C 1
ATOM 640 O O . TRP A 1 85 ? -4.028 0.091 -7.994 1.00 85.06 85 TRP A O 1
ATOM 650 N N . ALA A 1 86 ? -5.349 1.902 -7.847 1.00 83.69 86 ALA A N 1
ATOM 651 C CA . ALA A 1 86 ? -4.804 2.562 -9.029 1.00 83.69 86 ALA A CA 1
ATOM 652 C C . ALA A 1 86 ? -3.310 2.870 -8.855 1.00 83.69 86 ALA A C 1
ATOM 654 O O . ALA A 1 86 ? -2.510 2.547 -9.733 1.00 83.69 86 ALA A O 1
ATOM 655 N N . GLY A 1 87 ? -2.928 3.415 -7.695 1.00 81.69 87 GLY A N 1
ATOM 656 C CA . GLY A 1 87 ? -1.530 3.618 -7.333 1.00 81.69 87 GLY A CA 1
ATOM 657 C C . GLY A 1 87 ? -0.743 2.308 -7.335 1.00 81.69 87 GLY A C 1
ATOM 658 O O . GLY A 1 87 ? 0.306 2.229 -7.964 1.00 81.69 87 GLY A O 1
ATOM 659 N N . MET A 1 88 ? -1.281 1.248 -6.725 1.00 85.12 88 MET A N 1
ATOM 660 C CA . MET A 1 88 ? -0.599 -0.046 -6.652 1.00 85.12 88 MET A CA 1
ATOM 661 C C . MET A 1 88 ? -0.370 -0.676 -8.032 1.00 85.12 88 MET A C 1
ATOM 663 O O . MET A 1 88 ? 0.714 -1.191 -8.310 1.00 85.12 88 MET A O 1
ATOM 667 N N . VAL A 1 89 ? -1.363 -0.603 -8.921 1.00 87.69 89 VAL A N 1
ATOM 668 C CA . VAL A 1 89 ? -1.232 -1.067 -10.310 1.00 87.69 89 VAL A CA 1
ATOM 669 C C . VAL A 1 89 ? -0.174 -0.254 -11.053 1.00 87.69 89 VAL A C 1
ATOM 671 O O . VAL A 1 89 ? 0.661 -0.842 -11.739 1.00 87.69 89 VAL A O 1
ATOM 674 N N . ALA A 1 90 ? -0.156 1.071 -10.882 1.00 82.94 90 ALA A N 1
ATOM 675 C CA . ALA A 1 90 ? 0.862 1.929 -11.483 1.00 82.94 90 ALA A CA 1
ATOM 676 C C . ALA A 1 90 ? 2.273 1.576 -10.981 1.00 82.94 90 ALA A C 1
ATOM 678 O O . ALA A 1 90 ? 3.195 1.448 -11.786 1.00 82.94 90 ALA A O 1
ATOM 679 N N . THR A 1 91 ? 2.438 1.332 -9.678 1.00 85.00 91 THR A N 1
ATOM 680 C CA . THR A 1 91 ? 3.708 0.889 -9.088 1.00 85.00 91 THR A CA 1
ATOM 681 C C . THR A 1 91 ? 4.169 -0.441 -9.687 1.00 85.00 91 THR A C 1
ATOM 683 O O . THR A 1 91 ? 5.331 -0.575 -10.071 1.00 85.00 91 THR A O 1
ATOM 686 N N . ILE A 1 92 ? 3.274 -1.426 -9.806 1.00 86.06 92 ILE A N 1
ATOM 687 C CA . ILE A 1 92 ? 3.589 -2.727 -10.414 1.00 86.06 92 ILE A CA 1
ATOM 688 C C . ILE A 1 92 ? 3.999 -2.553 -11.882 1.00 86.06 92 ILE A C 1
ATOM 690 O O . ILE A 1 92 ? 5.030 -3.084 -12.294 1.00 86.06 92 ILE A O 1
ATOM 694 N N . ALA A 1 93 ? 3.234 -1.779 -12.654 1.00 85.31 93 ALA A N 1
ATOM 695 C CA . ALA A 1 93 ? 3.503 -1.535 -14.068 1.00 85.31 93 ALA A CA 1
ATOM 696 C C . ALA A 1 93 ? 4.850 -0.835 -14.286 1.00 85.31 93 ALA A C 1
ATOM 698 O O . ALA A 1 93 ? 5.613 -1.233 -15.163 1.00 85.31 93 ALA A O 1
ATOM 699 N N . ALA A 1 94 ? 5.171 0.163 -13.462 1.00 83.19 94 ALA A N 1
ATOM 700 C CA . ALA A 1 94 ? 6.438 0.878 -13.531 1.00 83.19 94 ALA A CA 1
ATOM 701 C C . ALA A 1 94 ? 7.631 -0.036 -13.217 1.00 83.19 94 ALA A C 1
ATOM 703 O O . ALA A 1 94 ? 8.624 -0.030 -13.941 1.00 83.19 94 ALA A O 1
ATOM 704 N N . ASN A 1 95 ? 7.524 -0.875 -12.185 1.00 86.94 95 ASN A N 1
ATOM 705 C CA . ASN A 1 95 ? 8.576 -1.844 -11.889 1.00 86.94 95 ASN A CA 1
ATOM 706 C C . ASN A 1 95 ? 8.749 -2.852 -13.040 1.00 86.94 95 ASN A C 1
ATOM 708 O O . ASN A 1 95 ? 9.873 -3.118 -13.456 1.00 86.94 95 ASN A O 1
ATOM 712 N N . LEU A 1 96 ? 7.652 -3.358 -13.611 1.00 88.62 96 LEU A N 1
ATOM 713 C CA . LEU A 1 96 ? 7.704 -4.309 -14.724 1.00 88.62 96 LEU A CA 1
ATOM 714 C C . LEU A 1 96 ? 8.279 -3.688 -16.008 1.00 88.62 96 LEU A C 1
ATOM 716 O O . LEU A 1 96 ? 9.047 -4.337 -16.710 1.00 88.62 96 LEU A O 1
ATOM 720 N N . ALA A 1 97 ? 7.948 -2.427 -16.297 1.00 86.50 97 ALA A N 1
ATOM 721 C CA . ALA A 1 97 ? 8.471 -1.686 -17.447 1.00 86.50 97 ALA A CA 1
ATOM 722 C C . ALA A 1 97 ? 9.977 -1.396 -17.338 1.00 86.50 97 ALA A C 1
ATOM 724 O O . ALA A 1 97 ? 10.656 -1.208 -18.347 1.00 86.50 97 ALA A O 1
ATOM 725 N N . ALA A 1 98 ? 10.502 -1.348 -16.117 1.00 83.75 98 ALA A N 1
ATOM 726 C CA . ALA A 1 98 ? 11.922 -1.169 -15.865 1.00 83.75 98 ALA A CA 1
ATOM 727 C C . ALA A 1 98 ? 12.715 -2.489 -15.875 1.00 83.75 98 ALA A C 1
ATOM 729 O O . ALA A 1 98 ? 13.945 -2.442 -15.913 1.00 83.75 98 ALA A O 1
ATOM 730 N N . ALA A 1 99 ? 12.026 -3.632 -15.825 1.00 89.12 99 ALA A N 1
ATOM 731 C CA . ALA A 1 99 ? 12.620 -4.955 -15.710 1.00 89.12 99 ALA A CA 1
ATOM 732 C C . ALA A 1 99 ? 13.256 -5.438 -17.020 1.00 89.12 99 ALA A C 1
ATOM 734 O O . ALA A 1 99 ? 12.797 -5.120 -18.118 1.00 89.12 99 ALA A O 1
ATOM 735 N N . GLU A 1 100 ? 14.270 -6.295 -16.902 1.00 84.44 100 GLU A N 1
ATOM 736 C CA . GLU A 1 100 ? 14.725 -7.098 -18.035 1.00 84.44 100 GLU A CA 1
ATOM 737 C C . GLU A 1 100 ? 13.624 -8.090 -18.454 1.00 84.44 100 GLU A C 1
ATOM 739 O O . GLU A 1 100 ? 12.965 -8.658 -17.577 1.00 84.44 100 GLU A O 1
ATOM 744 N N . PRO A 1 101 ? 13.432 -8.355 -19.763 1.00 88.44 101 PRO A N 1
ATOM 745 C CA . PRO A 1 101 ? 12.384 -9.239 -20.278 1.00 88.44 101 PRO A CA 1
ATOM 746 C C . PRO A 1 101 ? 12.743 -10.724 -20.091 1.00 88.44 101 PRO A C 1
ATOM 748 O O . PRO A 1 101 ? 12.750 -11.521 -21.028 1.00 88.44 101 PRO A O 1
ATOM 751 N N . THR A 1 102 ? 13.078 -11.097 -18.860 1.00 92.88 102 THR A N 1
ATOM 752 C CA . THR A 1 102 ? 13.373 -12.459 -18.424 1.00 92.88 102 THR A CA 1
ATOM 753 C C . THR A 1 102 ? 12.484 -12.804 -17.234 1.00 92.88 102 THR A C 1
ATOM 755 O O . THR A 1 102 ? 12.064 -11.930 -16.476 1.00 92.88 102 THR A O 1
ATOM 758 N N . VAL A 1 103 ? 12.207 -14.096 -17.028 1.00 91.62 103 VAL A N 1
ATOM 759 C CA . VAL A 1 103 ? 11.396 -14.552 -15.882 1.00 91.62 103 VAL A CA 1
ATOM 760 C C . VAL A 1 103 ? 12.003 -14.077 -14.558 1.00 91.62 103 VAL A C 1
ATOM 762 O O . VAL A 1 103 ? 11.290 -13.576 -13.693 1.00 91.62 103 VAL A O 1
ATOM 765 N N . ILE A 1 104 ? 13.329 -14.179 -14.422 1.00 90.44 104 ILE A N 1
ATOM 766 C CA . ILE A 1 104 ? 14.057 -13.723 -13.232 1.00 90.44 104 ILE A CA 1
ATOM 767 C C . ILE A 1 104 ? 13.954 -12.198 -13.094 1.00 90.44 104 ILE A C 1
ATOM 769 O O . ILE A 1 104 ? 13.678 -11.714 -11.998 1.00 90.44 104 ILE A O 1
ATOM 773 N N . GLY A 1 105 ? 14.101 -11.447 -14.192 1.00 86.69 105 GLY A N 1
ATOM 774 C CA . GLY A 1 105 ? 13.967 -9.989 -14.210 1.00 86.69 105 GLY A CA 1
ATOM 775 C C . GLY A 1 105 ? 12.606 -9.515 -13.704 1.00 86.69 105 GLY A C 1
ATOM 776 O O . GLY A 1 105 ? 12.543 -8.640 -12.841 1.00 86.69 105 GLY A O 1
ATOM 777 N N . TYR A 1 106 ? 11.518 -10.149 -14.145 1.00 89.69 106 TYR A N 1
ATOM 778 C CA . TYR A 1 106 ? 10.174 -9.834 -13.656 1.00 89.69 106 TYR A CA 1
ATOM 779 C C . TYR A 1 106 ? 9.972 -10.185 -12.182 1.00 89.69 106 TYR A C 1
ATOM 781 O O . TYR A 1 106 ? 9.380 -9.394 -11.450 1.00 89.69 106 TYR A O 1
ATOM 789 N N . VAL A 1 107 ? 10.485 -11.329 -11.718 1.00 90.81 107 VAL A N 1
ATOM 790 C CA . VAL A 1 107 ? 10.401 -11.708 -10.296 1.00 90.81 107 VAL A CA 1
ATOM 791 C C . VAL A 1 107 ? 11.137 -10.695 -9.419 1.00 90.81 107 VAL A C 1
ATOM 793 O O . VAL A 1 107 ? 10.584 -10.231 -8.423 1.00 90.81 107 VAL A O 1
ATOM 796 N N . VAL A 1 108 ? 12.356 -10.310 -9.805 1.00 86.69 108 VAL A N 1
ATOM 797 C CA . VAL A 1 108 ? 13.157 -9.319 -9.071 1.00 86.69 108 VAL A CA 1
ATOM 798 C C . VAL A 1 108 ? 12.484 -7.945 -9.086 1.00 86.69 108 VAL A C 1
ATOM 800 O O . VAL A 1 108 ? 12.456 -7.278 -8.055 1.00 86.69 108 VAL A O 1
ATOM 803 N N . ALA A 1 109 ? 11.888 -7.538 -10.209 1.00 87.50 109 ALA A N 1
ATOM 804 C CA . ALA A 1 109 ? 11.190 -6.260 -10.327 1.00 87.50 109 ALA A CA 1
ATOM 805 C C . ALA A 1 109 ? 9.864 -6.210 -9.548 1.00 87.50 109 ALA A C 1
ATOM 807 O O . ALA A 1 109 ? 9.496 -5.166 -9.017 1.00 87.50 109 ALA A O 1
ATOM 808 N N . LEU A 1 110 ? 9.142 -7.326 -9.439 1.00 89.81 110 LEU A N 1
ATOM 809 C CA . LEU A 1 110 ? 7.895 -7.400 -8.669 1.00 89.81 110 LEU A CA 1
ATOM 810 C C . LEU A 1 110 ? 8.128 -7.544 -7.162 1.00 89.81 110 LEU A C 1
ATOM 812 O O . LEU A 1 110 ? 7.227 -7.273 -6.368 1.00 89.81 110 LEU A O 1
ATOM 816 N N . TRP A 1 111 ? 9.327 -7.943 -6.745 1.00 89.19 111 TRP A N 1
ATOM 817 C CA . TRP A 1 111 ? 9.631 -8.144 -5.333 1.00 89.19 111 TRP A CA 1
ATOM 818 C C . TRP A 1 111 ? 9.475 -6.866 -4.482 1.00 89.19 111 TRP A C 1
ATOM 820 O O . TRP A 1 111 ? 8.784 -6.927 -3.460 1.00 89.19 111 TRP A O 1
ATOM 830 N N . PRO A 1 112 ? 10.009 -5.687 -4.874 1.00 85.69 112 PRO A N 1
ATOM 831 C CA . PRO A 1 112 ? 9.783 -4.442 -4.143 1.00 85.69 112 PRO A CA 1
ATOM 832 C C . PRO A 1 112 ? 8.302 -4.074 -3.931 1.00 85.69 112 PRO A C 1
ATOM 834 O O . PRO A 1 112 ? 7.935 -3.852 -2.774 1.00 85.69 112 PRO A O 1
ATOM 837 N N . PRO A 1 113 ? 7.421 -4.033 -4.958 1.00 83.19 113 PRO A N 1
ATOM 838 C CA . PRO A 1 113 ? 6.013 -3.711 -4.732 1.00 83.19 113 PRO A CA 1
ATOM 839 C C . PRO A 1 113 ? 5.292 -4.746 -3.858 1.00 83.19 113 PRO A C 1
ATOM 841 O O . PRO A 1 113 ? 4.448 -4.355 -3.054 1.00 83.19 113 PRO A O 1
ATOM 844 N N . VAL A 1 114 ? 5.651 -6.034 -3.930 1.00 86.12 114 VAL A N 1
ATOM 845 C CA . VAL A 1 114 ? 5.102 -7.068 -3.028 1.00 86.12 114 VAL A CA 1
ATOM 846 C C . VAL A 1 114 ? 5.498 -6.802 -1.574 1.00 86.12 114 VAL A C 1
ATOM 848 O O . VAL A 1 114 ? 4.635 -6.773 -0.693 1.00 86.12 114 VAL A O 1
ATOM 851 N N . CYS A 1 115 ? 6.783 -6.552 -1.313 1.00 85.12 115 CYS A N 1
ATOM 852 C CA . CYS A 1 115 ? 7.273 -6.195 0.020 1.00 85.12 115 CYS A CA 1
ATOM 853 C C . CYS A 1 115 ? 6.583 -4.939 0.562 1.00 85.12 115 CYS A C 1
ATOM 855 O O . CYS A 1 115 ? 6.226 -4.890 1.741 1.00 85.12 115 CYS A O 1
ATOM 857 N N . LEU A 1 116 ? 6.368 -3.938 -0.293 1.00 80.69 116 LEU A N 1
ATOM 858 C CA . LEU A 1 116 ? 5.700 -2.692 0.069 1.00 80.69 116 LEU A CA 1
ATOM 859 C C . LEU A 1 116 ? 4.220 -2.915 0.400 1.00 80.69 116 LEU A C 1
ATOM 861 O O . LEU A 1 116 ? 3.770 -2.455 1.444 1.00 80.69 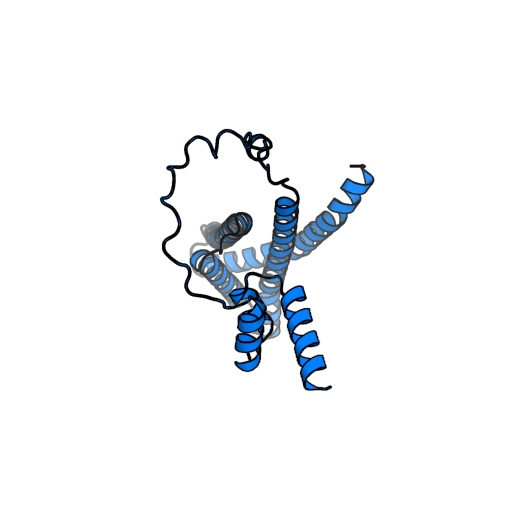116 LEU A O 1
ATOM 865 N N . ALA A 1 117 ? 3.485 -3.679 -0.410 1.00 83.94 117 ALA A N 1
ATOM 866 C CA . ALA A 1 117 ? 2.090 -4.024 -0.137 1.00 83.94 117 ALA A CA 1
ATOM 867 C C . ALA A 1 117 ? 1.932 -4.760 1.206 1.00 83.94 117 ALA A C 1
ATOM 869 O O . ALA A 1 117 ? 1.095 -4.378 2.024 1.00 83.94 117 ALA A O 1
ATOM 870 N N . ILE A 1 118 ? 2.785 -5.757 1.474 1.00 83.31 118 ILE A N 1
ATOM 871 C CA . ILE A 1 118 ? 2.788 -6.490 2.752 1.00 83.31 118 ILE A CA 1
ATOM 872 C C . ILE A 1 118 ? 3.105 -5.543 3.914 1.00 83.31 118 ILE A C 1
ATOM 874 O O . ILE A 1 118 ? 2.422 -5.552 4.933 1.00 83.31 118 ILE A O 1
ATOM 878 N N . THR A 1 119 ? 4.121 -4.696 3.759 1.00 80.06 119 THR A N 1
ATOM 879 C CA . THR A 1 119 ? 4.512 -3.701 4.765 1.00 80.06 119 THR A CA 1
ATOM 880 C C . THR A 1 119 ? 3.358 -2.743 5.074 1.00 80.06 119 THR A C 1
ATOM 882 O O . THR A 1 119 ? 3.066 -2.500 6.245 1.00 80.06 119 THR A O 1
ATOM 885 N N . LEU A 1 120 ? 2.675 -2.224 4.052 1.00 77.69 120 LEU A N 1
ATOM 886 C CA . LEU A 1 120 ? 1.535 -1.319 4.214 1.00 77.69 120 LEU A CA 1
ATOM 887 C C . LEU A 1 120 ? 0.364 -1.998 4.928 1.00 77.69 120 LEU A C 1
ATOM 889 O O . LEU A 1 120 ? -0.232 -1.391 5.818 1.00 77.69 120 LEU A O 1
ATOM 893 N N . GLU A 1 121 ? 0.079 -3.259 4.604 1.00 82.31 121 GLU A N 1
ATOM 894 C CA . GLU A 1 121 ? -0.942 -4.049 5.296 1.00 82.31 121 GLU A CA 1
ATOM 895 C C . GLU A 1 121 ? -0.584 -4.235 6.777 1.00 82.31 121 GLU A C 1
ATOM 897 O O . GLU A 1 121 ? -1.409 -4.002 7.661 1.00 82.31 121 GLU A O 1
ATOM 902 N N . LEU A 1 122 ? 0.674 -4.569 7.081 1.00 80.25 122 LEU A N 1
ATOM 903 C CA . LEU A 1 122 ? 1.145 -4.703 8.461 1.00 80.25 122 LEU A CA 1
ATOM 904 C C . LEU A 1 122 ? 1.034 -3.382 9.236 1.00 80.25 122 LEU A C 1
ATOM 906 O O . LEU A 1 122 ? 0.581 -3.383 10.384 1.00 80.25 122 LEU A O 1
ATOM 910 N N . VAL A 1 123 ? 1.383 -2.251 8.617 1.00 73.62 123 VAL A N 1
ATOM 911 C CA . VAL A 1 123 ? 1.194 -0.917 9.215 1.00 73.62 123 VAL A CA 1
ATOM 912 C C . VAL A 1 123 ? -0.283 -0.647 9.473 1.00 73.62 123 VAL A C 1
ATOM 914 O O . VAL A 1 123 ? -0.639 -0.228 10.577 1.00 73.62 123 VAL A O 1
ATOM 917 N N . ALA A 1 124 ? -1.149 -0.922 8.498 1.00 73.31 124 ALA A N 1
ATOM 918 C CA . ALA A 1 124 ? -2.588 -0.734 8.632 1.00 73.31 124 ALA A CA 1
ATOM 919 C C . ALA A 1 124 ? -3.175 -1.601 9.760 1.00 73.31 124 ALA A C 1
ATOM 921 O O . ALA A 1 124 ? -3.998 -1.114 10.539 1.00 73.31 124 ALA A O 1
ATOM 922 N N . LEU A 1 125 ? -2.716 -2.847 9.912 1.00 73.69 125 LEU A N 1
ATOM 923 C CA . LEU A 1 125 ? -3.117 -3.753 10.993 1.00 73.69 125 LEU A CA 1
ATOM 924 C C . LEU A 1 125 ? -2.671 -3.250 12.372 1.00 73.69 125 LEU A C 1
ATOM 926 O O . LEU A 1 125 ? -3.463 -3.254 13.321 1.00 73.69 125 LEU A O 1
ATOM 930 N N . VAL A 1 126 ? -1.421 -2.796 12.498 1.00 71.44 126 VAL A N 1
ATOM 931 C CA . VAL A 1 126 ? -0.891 -2.233 13.752 1.00 71.44 126 VAL A CA 1
ATOM 932 C C . VAL A 1 126 ? -1.631 -0.947 14.123 1.00 71.44 126 VAL A C 1
ATOM 934 O O . VAL A 1 126 ? -2.028 -0.767 15.278 1.00 71.44 126 VAL A O 1
ATOM 937 N N . ALA A 1 127 ? -1.864 -0.069 13.148 1.00 67.00 127 ALA A N 1
ATOM 938 C CA . ALA A 1 127 ? -2.590 1.177 13.344 1.00 67.00 127 ALA A CA 1
ATOM 939 C C . ALA A 1 127 ? -4.059 0.931 13.732 1.00 67.00 127 ALA A C 1
ATOM 941 O O . ALA A 1 127 ? -4.568 1.578 14.649 1.00 67.00 127 ALA A O 1
ATOM 942 N N . ALA A 1 128 ? -4.719 -0.047 13.105 1.00 66.44 128 ALA A N 1
ATOM 943 C CA . ALA A 1 128 ? -6.085 -0.440 13.444 1.00 66.44 128 ALA A CA 1
ATOM 944 C C . ALA A 1 128 ? -6.192 -1.021 14.864 1.00 66.44 128 ALA A C 1
ATOM 946 O O . ALA A 1 128 ? -7.125 -0.681 15.590 1.00 66.44 128 ALA A O 1
ATOM 947 N N . ARG A 1 129 ? -5.225 -1.847 15.296 1.00 66.44 129 ARG A N 1
ATOM 948 C CA . ARG A 1 129 ? -5.189 -2.368 16.676 1.00 66.44 129 ARG A CA 1
ATOM 949 C C . ARG A 1 129 ? -5.038 -1.258 17.713 1.00 66.44 129 ARG A C 1
ATOM 951 O O . ARG A 1 129 ? -5.674 -1.327 18.760 1.00 66.44 129 ARG A O 1
ATOM 958 N N . ARG A 1 130 ? -4.228 -0.229 17.444 1.00 62.50 130 ARG A N 1
ATOM 959 C CA . ARG A 1 130 ? -4.112 0.927 18.350 1.00 62.50 130 ARG A CA 1
ATOM 960 C C . ARG A 1 130 ? -5.425 1.696 18.463 1.00 62.50 130 ARG A C 1
ATOM 962 O O . ARG A 1 130 ? -5.864 1.939 19.577 1.00 62.50 130 ARG A O 1
ATOM 969 N N . ALA A 1 131 ? -6.083 1.965 17.336 1.00 60.00 131 ALA A N 1
ATOM 970 C CA . ALA A 1 131 ? -7.384 2.633 17.310 1.00 60.00 131 ALA A CA 1
ATOM 971 C C . ALA A 1 131 ? -8.441 1.902 18.154 1.00 60.00 131 ALA A C 1
ATOM 973 O O . ALA A 1 131 ? -9.124 2.518 18.963 1.00 60.00 131 ALA A O 1
ATOM 974 N N . SER A 1 132 ? -8.526 0.571 18.032 1.00 59.66 132 SER A N 1
ATOM 975 C CA . SER A 1 132 ? -9.467 -0.225 18.834 1.00 59.66 132 SER A CA 1
ATOM 976 C C . SER A 1 132 ? -9.176 -0.195 20.335 1.00 59.66 132 SER A C 1
ATOM 978 O O . SER A 1 132 ? -10.077 -0.379 21.140 1.00 59.66 132 SER A O 1
ATOM 980 N N . VAL A 1 133 ? -7.917 0.011 20.719 1.00 59.75 133 VAL A N 1
ATOM 981 C CA . VAL A 1 133 ? -7.509 0.064 22.124 1.00 59.75 133 VAL A CA 1
ATOM 982 C C . VAL A 1 133 ? -7.768 1.452 22.714 1.00 59.75 133 VAL A C 1
ATOM 984 O O . VAL A 1 133 ? -8.179 1.536 23.866 1.00 59.75 133 VAL A O 1
ATOM 987 N N . GLU A 1 134 ? -7.574 2.517 21.932 1.00 58.72 134 GLU A N 1
ATOM 988 C CA . GLU A 1 134 ? -7.936 3.897 22.290 1.00 58.72 134 GLU A CA 1
ATOM 989 C C . GLU A 1 134 ? -9.452 4.025 22.517 1.00 58.72 134 GLU A C 1
ATOM 991 O O . GLU A 1 134 ? -9.872 4.472 23.576 1.00 58.72 134 GLU A O 1
ATOM 996 N N . ALA A 1 135 ? -10.269 3.498 21.595 1.00 57.00 135 ALA A N 1
ATOM 997 C CA . ALA A 1 135 ? -11.735 3.543 21.676 1.00 57.00 135 ALA A CA 1
ATOM 998 C C . ALA A 1 135 ? -12.332 2.759 22.862 1.00 57.00 135 ALA A C 1
ATOM 1000 O O . ALA A 1 135 ? -13.448 3.027 23.283 1.00 57.00 135 ALA A O 1
ATOM 1001 N N . VAL A 1 136 ? -11.602 1.776 23.400 1.00 58.97 136 VAL A N 1
ATOM 1002 C CA . VAL A 1 136 ? -11.984 1.042 24.624 1.00 58.97 136 VAL A CA 1
ATOM 1003 C C . VAL A 1 136 ? -11.461 1.745 25.886 1.00 58.97 136 VAL A C 1
ATOM 1005 O O . VAL A 1 136 ? -11.905 1.441 26.989 1.00 58.97 136 VAL A O 1
ATOM 1008 N N . SER A 1 137 ? -10.497 2.660 25.737 1.00 53.91 137 SER A N 1
ATOM 1009 C CA . SER A 1 137 ? -9.858 3.376 26.846 1.00 53.91 137 SER A CA 1
ATOM 1010 C C . SER A 1 137 ? -10.470 4.748 27.118 1.00 53.91 137 SER A C 1
ATOM 1012 O O . SER A 1 137 ? -10.183 5.300 28.177 1.00 53.91 137 SER A O 1
ATOM 1014 N N . GLU A 1 138 ? -11.292 5.297 26.218 1.00 42.47 138 GLU A N 1
ATOM 1015 C CA . GLU A 1 138 ? -12.164 6.410 26.588 1.00 42.47 138 GLU A CA 1
ATOM 1016 C C . GLU A 1 138 ? -13.223 5.878 27.561 1.00 42.47 138 GLU A C 1
ATOM 1018 O O . GLU A 1 138 ? -14.033 5.027 27.172 1.00 42.47 138 GLU A O 1
ATOM 1023 N N . PRO A 1 139 ? -13.229 6.313 28.837 1.00 46.16 139 PRO A N 1
ATOM 1024 C CA . PRO A 1 139 ? -14.421 6.133 29.637 1.00 46.16 139 PRO A CA 1
ATOM 1025 C C . PRO A 1 139 ? -15.513 6.880 28.882 1.00 46.16 139 PRO A C 1
ATOM 1027 O O . PRO A 1 139 ? -15.368 8.071 28.617 1.00 46.16 139 PRO A O 1
ATOM 1030 N N . ALA A 1 140 ? -16.579 6.180 28.497 1.00 48.38 140 ALA A N 1
ATOM 1031 C CA . ALA A 1 140 ? -17.816 6.868 28.190 1.00 48.38 140 ALA A CA 1
ATOM 1032 C C . ALA A 1 140 ? -18.059 7.799 29.382 1.00 48.38 140 ALA A C 1
ATOM 1034 O O . ALA A 1 140 ? -18.224 7.310 30.504 1.00 48.38 140 ALA A O 1
ATOM 1035 N N . GLU A 1 141 ? -17.968 9.113 29.169 1.00 48.09 141 GLU A N 1
ATOM 1036 C CA . GLU A 1 141 ? -18.534 10.092 30.085 1.00 48.09 141 GLU A CA 1
ATOM 1037 C C . GLU A 1 141 ? -20.026 9.783 30.101 1.00 48.09 141 GLU A C 1
ATOM 1039 O O . GLU A 1 141 ? -20.817 10.246 29.286 1.00 48.09 141 GLU A O 1
ATOM 1044 N N . VAL A 1 142 ? -20.396 8.850 30.971 1.00 51.94 142 VAL A N 1
ATOM 1045 C CA . VAL A 1 142 ? -21.749 8.751 31.462 1.00 51.94 142 VAL A CA 1
ATOM 1046 C C . VAL A 1 142 ? -21.872 9.998 32.310 1.00 51.94 142 VAL A C 1
ATOM 1048 O O . VAL A 1 142 ? -21.288 10.050 33.394 1.00 51.94 142 VAL A O 1
ATOM 1051 N N . ASP A 1 143 ? -22.528 11.018 31.761 1.00 46.41 143 ASP A N 1
ATOM 1052 C CA . ASP A 1 143 ? -22.891 12.225 32.491 1.00 46.41 143 ASP A CA 1
ATOM 1053 C C . ASP A 1 143 ? -23.452 11.796 33.849 1.00 46.41 143 ASP A C 1
ATOM 1055 O O . ASP A 1 143 ? -24.542 11.228 33.946 1.00 46.41 143 ASP A O 1
ATOM 1059 N N . ALA A 1 144 ? -22.681 12.025 34.914 1.00 51.12 144 ALA A N 1
ATOM 1060 C CA . ALA A 1 144 ? -23.093 11.689 36.274 1.00 51.12 144 ALA A CA 1
ATOM 1061 C C . ALA A 1 144 ? -24.343 12.491 36.691 1.00 51.12 144 ALA A C 1
ATOM 1063 O O . ALA A 1 144 ? -25.041 12.106 37.624 1.00 51.12 144 ALA A O 1
ATOM 1064 N N . GLU A 1 145 ? -24.653 13.563 35.957 1.00 48.47 145 GLU A N 1
ATOM 1065 C CA . GLU A 1 145 ? -25.871 14.365 36.074 1.00 48.47 145 GLU A CA 1
ATOM 1066 C C . GLU A 1 145 ? -27.112 13.687 35.465 1.00 48.47 145 GLU A C 1
ATOM 1068 O O . GLU A 1 145 ? -28.222 13.956 35.910 1.00 48.47 145 GLU A O 1
ATOM 1073 N N . ALA A 1 146 ? -26.954 12.753 34.518 1.00 48.69 146 ALA A N 1
ATOM 1074 C CA . ALA A 1 146 ? -28.065 11.990 33.933 1.00 48.69 146 ALA A CA 1
ATOM 1075 C C . ALA A 1 146 ? -28.429 10.722 34.734 1.00 48.69 146 ALA A C 1
ATOM 1077 O O . ALA A 1 146 ? -29.430 10.068 34.441 1.00 48.69 146 ALA A O 1
ATOM 1078 N N . LEU A 1 147 ? -27.618 10.366 35.738 1.00 50.19 147 LEU A N 1
ATOM 1079 C CA . LEU A 1 147 ? -27.888 9.291 36.703 1.00 50.19 147 LEU A CA 1
ATOM 1080 C C . LEU A 1 147 ? -28.350 9.819 38.070 1.00 50.19 147 LEU A C 1
ATOM 1082 O O . LEU A 1 147 ? -28.494 9.031 39.007 1.00 50.19 147 LEU A O 1
ATOM 1086 N N . ALA A 1 148 ? -28.586 11.128 38.202 1.00 56.69 148 ALA A N 1
ATOM 1087 C CA . ALA A 1 148 ? -29.355 11.639 39.324 1.00 56.69 148 ALA A CA 1
ATOM 1088 C C . ALA A 1 148 ? -30.792 11.123 39.178 1.00 56.69 148 ALA A C 1
ATOM 1090 O O . ALA A 1 148 ? -31.484 11.455 38.220 1.00 56.69 148 ALA A O 1
ATOM 1091 N N . ASP A 1 149 ? -31.191 10.258 40.107 1.00 51.94 149 ASP A N 1
ATOM 1092 C CA . ASP A 1 149 ? -32.552 9.748 40.248 1.00 51.94 149 ASP A CA 1
ATOM 1093 C C . ASP A 1 149 ? -33.519 10.947 40.282 1.00 51.94 149 ASP A C 1
ATOM 1095 O O . ASP A 1 149 ? -33.420 11.759 41.211 1.00 51.94 149 ASP A O 1
ATOM 1099 N N . PRO A 1 150 ? -34.384 11.155 39.269 1.00 57.31 150 PRO A N 1
ATOM 1100 C CA . PRO A 1 150 ? -35.403 12.185 39.374 1.00 57.31 150 PRO A CA 1
ATOM 1101 C C . PRO A 1 150 ? -36.306 11.807 40.549 1.00 57.31 150 PRO A C 1
ATOM 1103 O O . PRO A 1 150 ? -36.754 10.664 40.630 1.00 57.31 150 PRO A O 1
ATOM 1106 N N . ASP A 1 151 ? -36.544 12.753 41.464 1.00 58.59 151 ASP A N 1
ATOM 1107 C CA . ASP A 1 151 ? -37.424 12.551 42.617 1.00 58.59 151 ASP A CA 1
ATOM 1108 C C . ASP A 1 151 ? -38.724 11.880 42.135 1.00 58.59 151 ASP A C 1
ATOM 1110 O O . ASP A 1 151 ? -39.446 12.467 41.315 1.00 58.59 151 ASP A O 1
ATOM 1114 N N . PRO A 1 152 ? -39.032 10.647 42.590 1.00 57.34 152 PRO A N 1
ATOM 1115 C CA . PRO A 1 152 ? -40.180 9.899 42.104 1.00 57.34 152 PRO A CA 1
ATOM 1116 C C . PRO A 1 152 ? -41.492 10.669 42.256 1.00 57.34 152 PRO A C 1
ATOM 1118 O O . PRO A 1 152 ? -42.459 10.326 41.587 1.00 57.34 152 PRO A O 1
ATOM 1121 N N . GLY A 1 153 ? -41.550 11.689 43.121 1.00 53.88 153 GLY A N 1
ATOM 1122 C CA . GLY A 1 153 ? -42.752 12.469 43.404 1.00 53.88 153 GLY A CA 1
ATOM 1123 C C . GLY A 1 153 ? -43.239 13.389 42.279 1.00 53.88 153 GLY A C 1
ATOM 1124 O O . GLY A 1 153 ? -44.448 13.607 42.185 1.00 53.88 153 GLY A O 1
ATOM 1125 N N . GLU A 1 154 ? -42.363 13.907 41.413 1.00 53.88 154 GLU A N 1
ATOM 1126 C CA . GLU A 1 154 ? -42.768 14.939 40.437 1.00 53.88 154 GLU A CA 1
ATOM 1127 C C . GLU A 1 154 ? -43.420 14.358 39.173 1.00 53.88 154 GLU A C 1
ATOM 1129 O O . GLU A 1 154 ? -44.375 14.931 38.651 1.00 53.88 154 GLU A O 1
ATOM 1134 N N . TRP A 1 155 ? -43.006 13.164 38.731 1.00 46.78 155 TRP A N 1
ATOM 1135 C CA . TRP A 1 155 ? -43.591 12.493 37.559 1.00 46.78 155 TRP A CA 1
ATOM 1136 C C . TRP A 1 155 ? -45.086 12.178 37.750 1.00 46.78 155 TRP A C 1
ATOM 1138 O O . TRP A 1 155 ? -45.876 12.284 36.809 1.00 46.78 155 TRP A O 1
ATOM 1148 N N . TRP A 1 156 ? -45.502 11.765 38.955 1.00 47.91 156 TRP A N 1
ATOM 1149 C CA . TRP A 1 156 ? -46.886 11.330 39.214 1.00 47.91 156 TRP A CA 1
ATOM 1150 C C . TRP A 1 156 ? -47.857 12.482 39.487 1.00 47.91 156 TRP A C 1
ATOM 1152 O O . TRP A 1 156 ? -49.068 12.264 39.447 1.00 47.91 156 TRP A O 1
ATOM 1162 N N . ALA A 1 157 ? -47.355 13.689 39.758 1.00 56.78 157 ALA A N 1
ATOM 1163 C CA . ALA A 1 157 ? -48.186 14.838 40.114 1.00 56.78 157 ALA A CA 1
ATOM 1164 C C . ALA A 1 157 ? -48.841 15.513 38.893 1.00 56.78 157 ALA A C 1
ATOM 1166 O O . ALA A 1 157 ? -49.899 16.125 39.032 1.00 56.78 157 ALA A O 1
ATOM 1167 N N . GLU A 1 158 ? -48.255 15.364 37.699 1.00 55.72 158 GLU A N 1
ATOM 1168 C CA . GLU A 1 158 ? -48.753 15.970 36.451 1.00 55.72 158 GLU A CA 1
ATOM 1169 C C . GLU A 1 158 ? -49.445 14.981 35.496 1.00 55.72 158 GLU A C 1
ATOM 1171 O O . GLU A 1 158 ? -49.900 15.367 34.416 1.00 55.72 158 GLU A O 1
ATOM 1176 N N . ALA A 1 159 ? -49.576 13.706 35.870 1.00 51.78 159 ALA A N 1
ATOM 1177 C CA . ALA A 1 159 ? -50.278 12.733 35.041 1.00 51.78 159 ALA A CA 1
ATOM 1178 C C . ALA A 1 159 ? -51.788 13.061 34.996 1.00 51.78 159 ALA A C 1
ATOM 1180 O O . ALA A 1 159 ? -52.444 13.060 36.043 1.00 51.78 159 ALA A O 1
ATOM 1181 N N . PRO A 1 160 ? -52.389 13.325 33.816 1.00 51.28 160 PRO A N 1
ATOM 1182 C CA . PRO A 1 160 ? -53.828 13.527 33.728 1.00 51.28 160 PRO A CA 1
ATOM 1183 C C . PRO A 1 160 ? -54.532 12.256 34.206 1.00 51.28 160 PRO A C 1
ATOM 1185 O O . PRO A 1 160 ? -54.176 11.153 33.788 1.00 51.28 160 PRO A O 1
ATOM 1188 N N . ALA A 1 161 ? -55.525 12.411 35.086 1.00 54.69 161 ALA A N 1
ATOM 1189 C CA . ALA A 1 161 ? -56.316 11.303 35.604 1.00 54.69 161 ALA A CA 1
ATOM 1190 C C . ALA A 1 161 ? -56.966 10.548 34.434 1.00 54.69 161 ALA A C 1
ATOM 1192 O O . ALA A 1 161 ? -57.979 10.982 33.881 1.00 54.69 161 ALA A O 1
ATOM 1193 N N . LEU A 1 162 ? -56.359 9.428 34.034 1.00 52.84 162 LEU A N 1
ATOM 1194 C CA . LEU A 1 162 ? -56.954 8.504 33.083 1.00 52.84 162 LEU A CA 1
ATOM 1195 C C . LEU A 1 162 ? -58.277 8.029 33.679 1.00 52.84 162 LEU A C 1
ATOM 1197 O O . LEU A 1 162 ? -58.315 7.438 34.760 1.00 52.84 162 LEU A O 1
ATOM 1201 N N . ALA A 1 163 ? -59.366 8.318 32.968 1.00 53.09 163 ALA A N 1
ATOM 1202 C CA . ALA A 1 163 ? -60.661 7.722 33.232 1.00 53.09 163 ALA A CA 1
ATOM 1203 C C . ALA A 1 163 ? -60.494 6.199 33.353 1.00 53.09 163 ALA A C 1
ATOM 1205 O O . ALA A 1 163 ? -59.747 5.592 32.583 1.00 53.09 163 ALA A O 1
ATOM 1206 N N . ALA A 1 164 ? -61.170 5.623 34.350 1.00 52.19 164 ALA A N 1
ATOM 1207 C CA . ALA A 1 164 ? -61.122 4.206 34.689 1.00 52.19 164 ALA A CA 1
ATOM 1208 C C . ALA A 1 164 ? -61.141 3.309 33.435 1.00 52.19 164 ALA A C 1
ATOM 1210 O O . ALA A 1 164 ? -61.888 3.604 32.494 1.00 52.19 164 ALA A O 1
ATOM 1211 N N . PRO A 1 165 ? -60.346 2.225 33.404 1.00 46.03 165 PRO A N 1
ATOM 1212 C CA . PRO A 1 165 ? -60.196 1.417 32.208 1.00 46.03 165 PRO A CA 1
ATOM 1213 C C . PRO A 1 165 ? -61.546 0.825 31.801 1.00 46.03 165 PRO A C 1
ATOM 1215 O O . PRO A 1 165 ? -62.176 0.059 32.531 1.00 46.03 165 PRO A O 1
ATOM 1218 N N . VAL A 1 166 ? -61.986 1.202 30.604 1.00 47.78 166 VAL A N 1
ATOM 1219 C CA . VAL A 1 166 ? -63.021 0.494 29.860 1.00 47.78 166 VAL A CA 1
ATOM 1220 C C . VAL A 1 166 ? -62.444 -0.879 29.512 1.00 47.78 166 VAL A C 1
ATOM 1222 O O . VAL A 1 166 ? -61.540 -0.963 28.692 1.00 47.78 166 VAL A O 1
ATOM 1225 N N . GLY A 1 167 ? -62.949 -1.912 30.193 1.00 40.41 167 GLY A N 1
ATOM 1226 C CA . GLY A 1 167 ? -62.867 -3.345 29.881 1.00 40.41 167 GLY A CA 1
ATOM 1227 C C . GLY A 1 167 ? -61.638 -3.853 29.118 1.00 40.41 167 GLY A C 1
ATOM 1228 O O . GLY A 1 167 ? -61.597 -3.794 27.891 1.00 40.41 167 GLY A O 1
ATOM 1229 N N . GLU A 1 168 ? -60.707 -4.481 29.837 1.00 41.44 168 GLU A N 1
ATOM 1230 C CA . GLU A 1 168 ? -59.746 -5.427 29.257 1.00 41.44 168 GLU A CA 1
ATOM 1231 C C . GLU A 1 168 ? -60.489 -6.576 28.542 1.00 41.44 168 GLU A C 1
ATOM 1233 O O . GLU A 1 168 ? -61.402 -7.169 29.131 1.00 41.44 168 GLU A O 1
ATOM 1238 N N . PRO A 1 169 ? -60.115 -6.963 27.307 1.00 43.03 169 PRO A N 1
ATOM 1239 C CA . PRO A 1 169 ? -60.429 -8.293 26.820 1.00 43.03 169 PRO A CA 1
ATOM 1240 C C . PRO A 1 169 ? -59.539 -9.300 27.560 1.00 43.03 169 PRO A C 1
ATOM 1242 O O . PRO A 1 169 ? -58.327 -9.137 27.678 1.00 43.03 169 PRO A O 1
ATOM 1245 N N . ALA A 1 170 ? -60.189 -10.323 28.096 1.00 43.00 170 ALA A N 1
ATOM 1246 C CA . ALA A 1 170 ? -59.617 -11.349 28.945 1.00 43.00 170 ALA A CA 1
ATOM 1247 C C . ALA A 1 170 ? -58.422 -12.097 28.318 1.00 43.00 170 ALA A C 1
ATOM 1249 O O . ALA A 1 170 ? -58.516 -12.601 27.204 1.00 43.00 170 ALA A O 1
ATOM 1250 N N . GLY A 1 171 ? -57.361 -12.242 29.118 1.00 46.78 171 GLY A N 1
ATOM 1251 C CA . GLY A 1 171 ? -56.617 -13.492 29.301 1.00 46.78 171 GLY A CA 1
ATOM 1252 C C . GLY A 1 171 ? -55.885 -14.089 28.099 1.00 46.78 171 GLY A C 1
ATOM 1253 O O . GLY A 1 171 ? -56.337 -15.081 27.543 1.00 46.78 171 GLY A O 1
ATOM 1254 N N . GLU A 1 172 ? -54.677 -13.606 27.823 1.00 49.72 172 GLU A N 1
ATOM 1255 C CA . GLU A 1 172 ? -53.596 -14.471 27.334 1.00 49.72 172 GLU A CA 1
ATOM 1256 C C . GLU A 1 172 ? -52.458 -14.364 28.345 1.00 49.72 172 GLU A C 1
ATOM 1258 O O . GLU A 1 172 ? -51.811 -13.319 28.467 1.00 49.72 172 GLU A O 1
ATOM 1263 N N . THR A 1 173 ? -52.241 -15.416 29.132 1.00 60.38 173 THR A N 1
ATOM 1264 C CA . THR A 1 173 ? -51.082 -15.447 30.024 1.00 60.38 173 THR A CA 1
ATOM 1265 C C . THR A 1 173 ? -49.811 -15.483 29.167 1.00 60.38 173 THR A C 1
ATOM 1267 O O . THR A 1 173 ? -49.802 -16.027 28.061 1.00 60.38 173 THR A O 1
ATOM 1270 N N . GLY A 1 174 ? -48.709 -14.887 29.637 1.00 60.38 174 GLY A N 1
ATOM 1271 C CA . GLY A 1 174 ? -47.432 -14.921 28.906 1.00 60.38 174 GLY A CA 1
ATOM 1272 C C . GLY A 1 174 ? -46.982 -16.347 28.547 1.00 60.38 174 GLY A C 1
ATOM 1273 O O . GLY A 1 174 ? -46.285 -16.537 27.553 1.00 60.38 174 GLY A O 1
ATOM 1274 N N . GLU A 1 175 ? -47.442 -17.343 29.307 1.00 63.84 175 GLU A N 1
ATOM 1275 C CA . GLU A 1 175 ? -47.228 -18.775 29.084 1.00 63.84 175 GLU A CA 1
ATOM 1276 C C . GLU A 1 175 ? -47.964 -19.302 27.840 1.00 63.84 175 GLU A C 1
ATOM 1278 O O . GLU A 1 175 ? -47.345 -19.989 27.024 1.00 63.84 175 GLU A O 1
ATOM 1283 N N . ASP A 1 176 ? -49.219 -18.898 27.607 1.00 65.69 176 ASP A N 1
ATOM 1284 C CA . ASP A 1 176 ? -49.995 -19.283 26.413 1.00 65.69 176 ASP A CA 1
ATOM 1285 C C . ASP A 1 176 ? -49.338 -18.767 25.124 1.00 65.69 176 ASP A C 1
ATOM 1287 O O . ASP A 1 176 ? -49.235 -19.466 24.107 1.00 65.69 176 ASP A O 1
ATOM 1291 N N . ARG A 1 177 ? -48.793 -17.547 25.184 1.00 66.12 177 ARG A N 1
ATOM 1292 C CA . ARG A 1 177 ? -48.079 -16.923 24.063 1.00 66.12 177 ARG A CA 1
ATOM 1293 C C . ARG A 1 177 ? -46.734 -17.598 23.792 1.00 66.12 177 ARG A C 1
ATOM 1295 O O . ARG A 1 177 ? -46.354 -17.757 22.631 1.00 66.12 177 ARG A O 1
ATOM 1302 N N . VAL A 1 178 ? -46.026 -18.040 24.834 1.00 66.50 178 VAL A N 1
ATOM 1303 C CA . VAL A 1 178 ? -44.801 -18.846 24.702 1.00 66.50 178 VAL A CA 1
ATOM 1304 C C . VAL A 1 178 ? -45.124 -20.198 24.061 1.00 66.50 178 VAL A C 1
ATOM 1306 O O . VAL A 1 178 ? -44.464 -20.569 23.089 1.00 66.50 178 VAL A O 1
ATOM 1309 N N . ALA A 1 179 ? -46.161 -20.897 24.530 1.00 68.75 179 ALA A N 1
ATOM 1310 C CA . ALA A 1 179 ? -46.575 -22.193 23.991 1.00 68.75 179 ALA A CA 1
ATOM 1311 C C . ALA A 1 179 ? -46.964 -22.105 22.504 1.00 68.75 179 ALA A C 1
ATOM 1313 O O . ALA A 1 179 ? -46.503 -22.912 21.692 1.00 68.75 179 ALA A O 1
ATOM 1314 N N . MET A 1 180 ? -47.717 -21.071 22.113 1.00 69.62 180 MET A N 1
ATOM 1315 C CA . MET A 1 180 ? -48.080 -20.826 20.713 1.00 69.62 180 MET A CA 1
ATOM 1316 C C . MET A 1 180 ? -46.849 -20.581 19.822 1.00 69.62 180 MET A C 1
ATOM 1318 O O . MET A 1 180 ? -46.747 -21.132 18.723 1.00 69.62 180 MET A O 1
ATOM 1322 N N . LEU A 1 181 ? -45.885 -19.779 20.286 1.00 72.94 181 LEU A N 1
ATOM 1323 C CA . LEU A 1 181 ? -44.673 -19.470 19.519 1.00 72.94 181 LEU A CA 1
ATOM 1324 C C . LEU A 1 181 ? -43.746 -20.689 19.381 1.00 72.94 181 LEU A C 1
ATOM 1326 O O . LEU A 1 181 ? -43.096 -20.858 18.344 1.00 72.94 181 LEU A O 1
ATOM 1330 N N . VAL A 1 182 ? -43.707 -21.562 20.390 1.00 74.25 182 VAL A N 1
ATOM 1331 C CA . VAL A 1 182 ? -42.958 -22.825 20.333 1.00 74.25 182 VAL A CA 1
ATOM 1332 C C . VAL A 1 182 ? -43.643 -23.834 19.402 1.00 74.25 182 VAL A C 1
ATOM 1334 O O . VAL A 1 182 ? -42.957 -24.439 18.574 1.00 74.25 182 VAL A O 1
ATOM 1337 N N . ALA A 1 183 ? -44.976 -23.947 19.442 1.00 71.50 183 ALA A N 1
ATOM 1338 C CA . ALA A 1 183 ? -45.757 -24.785 18.524 1.00 71.50 183 ALA A CA 1
ATOM 1339 C C . ALA A 1 183 ? -45.624 -24.343 17.053 1.00 71.50 183 ALA A C 1
ATOM 1341 O O . ALA A 1 183 ? -45.600 -25.178 16.149 1.00 71.50 183 ALA A O 1
ATOM 1342 N N . ALA A 1 184 ? -45.438 -23.042 16.804 1.00 74.62 184 ALA A N 1
ATOM 1343 C CA . ALA A 1 184 ? -45.141 -22.490 15.479 1.00 74.62 184 ALA A CA 1
ATOM 1344 C C . ALA A 1 184 ? -43.710 -22.796 14.969 1.00 74.62 184 ALA A C 1
ATOM 1346 O O . ALA A 1 184 ? -43.330 -22.349 13.884 1.00 74.62 184 ALA A O 1
ATOM 1347 N N . GLY A 1 185 ? -42.892 -23.537 15.730 1.00 72.44 185 GLY A N 1
ATOM 1348 C CA . GLY A 1 185 ? -41.554 -23.981 15.319 1.00 72.44 185 GLY A CA 1
ATOM 1349 C C . GLY A 1 185 ? -40.485 -22.887 15.362 1.00 72.44 185 GLY A C 1
ATOM 1350 O O . GLY A 1 185 ? -39.445 -22.993 14.703 1.00 72.44 185 GLY A O 1
ATOM 1351 N N . LEU A 1 186 ? -40.720 -21.807 16.111 1.00 73.50 186 LEU A N 1
ATOM 1352 C CA . LEU A 1 186 ? -39.797 -20.681 16.170 1.00 73.50 186 LEU A CA 1
ATOM 1353 C C . LEU A 1 186 ? -38.523 -21.046 16.940 1.00 73.50 186 LEU A C 1
ATOM 1355 O O . LEU A 1 186 ? -38.536 -21.411 18.113 1.00 73.50 186 LEU A O 1
ATOM 1359 N N . GLY A 1 187 ? -37.377 -20.896 16.275 1.00 73.81 187 GLY A N 1
ATOM 1360 C CA . GLY A 1 187 ? -36.075 -21.075 16.909 1.00 73.81 187 GLY A CA 1
ATOM 1361 C C . GLY A 1 187 ? -35.801 -20.022 17.991 1.00 73.81 187 GLY A C 1
ATOM 1362 O O . GLY A 1 187 ? -36.238 -18.874 17.896 1.00 73.81 187 GLY A O 1
ATOM 1363 N N . ARG A 1 188 ? -34.981 -20.391 18.983 1.00 75.12 188 ARG A N 1
ATOM 1364 C CA . ARG A 1 188 ? -34.636 -19.594 20.183 1.00 75.12 188 ARG A CA 1
ATOM 1365 C C . ARG A 1 188 ? -34.365 -18.106 19.934 1.00 75.12 188 ARG A C 1
ATOM 1367 O O . ARG A 1 188 ? -34.775 -17.262 20.720 1.00 75.12 188 ARG A O 1
ATOM 1374 N N . ARG A 1 189 ? -33.677 -17.780 18.838 1.00 70.75 189 ARG A N 1
ATOM 1375 C CA . ARG A 1 189 ? -33.278 -16.405 18.509 1.00 70.75 189 ARG A CA 1
ATOM 1376 C C . ARG A 1 189 ? -34.466 -15.526 18.106 1.00 70.75 189 ARG A C 1
ATOM 1378 O O . ARG A 1 189 ? -34.444 -14.328 18.360 1.00 70.75 189 ARG A O 1
ATOM 1385 N N . ARG A 1 190 ? -35.492 -16.111 17.480 1.00 75.00 190 ARG A N 1
ATOM 1386 C CA . ARG A 1 190 ? -36.716 -15.395 17.098 1.00 75.00 190 ARG A CA 1
ATOM 1387 C C . ARG A 1 190 ? -37.680 -15.296 18.282 1.00 75.00 190 ARG A C 1
ATOM 1389 O O . ARG A 1 190 ? -38.250 -14.236 18.481 1.00 75.00 190 ARG A O 1
ATOM 1396 N N . LEU A 1 191 ? -37.743 -16.335 19.119 1.00 77.19 191 LEU A N 1
ATOM 1397 C CA . LEU A 1 191 ? -38.508 -16.332 20.371 1.00 77.19 191 LEU A CA 1
ATOM 1398 C C . LEU A 1 191 ? -38.042 -15.222 21.333 1.00 77.19 191 LEU A C 1
ATOM 1400 O O . LEU A 1 191 ? -38.857 -14.457 21.832 1.00 77.19 191 LEU A O 1
ATOM 1404 N N . ALA A 1 192 ? -36.725 -15.073 21.513 1.00 78.38 192 ALA A N 1
ATOM 1405 C CA . ALA A 1 192 ? -36.139 -14.006 22.329 1.00 78.38 192 ALA A CA 1
ATOM 1406 C C . ALA A 1 192 ? -36.513 -12.598 21.828 1.00 78.38 192 ALA A C 1
ATOM 1408 O O . ALA A 1 192 ? -36.769 -11.698 22.620 1.00 78.38 192 ALA A O 1
ATOM 1409 N N . LYS A 1 193 ? -36.577 -12.419 20.503 1.00 78.69 193 LYS A N 1
ATOM 1410 C CA . LYS A 1 193 ? -36.910 -11.134 19.883 1.00 78.69 193 LYS A CA 1
ATOM 1411 C C . LYS A 1 193 ? -38.389 -10.769 20.051 1.00 78.69 193 LYS A C 1
ATOM 1413 O O . LYS A 1 193 ? -38.675 -9.615 20.333 1.00 78.69 193 LYS A O 1
ATOM 1418 N N . GLU A 1 194 ? -39.296 -11.730 19.879 1.00 75.88 194 GLU A N 1
ATOM 1419 C CA . GLU A 1 194 ? -40.749 -11.500 19.987 1.00 75.88 194 GLU A CA 1
ATOM 1420 C C . GLU A 1 194 ? -41.209 -11.272 21.430 1.00 75.88 194 GLU A C 1
ATOM 1422 O O . GLU A 1 194 ? -42.147 -10.520 21.670 1.00 75.88 194 GLU A O 1
ATOM 1427 N N . LEU A 1 195 ? -40.534 -11.900 22.394 1.00 77.88 195 LEU A N 1
ATOM 1428 C CA . LEU A 1 195 ? -40.867 -11.775 23.815 1.00 77.88 195 LEU A CA 1
ATOM 1429 C C . LEU A 1 195 ? -40.061 -10.683 24.533 1.00 77.88 195 LEU A C 1
ATOM 1431 O O . LEU A 1 195 ? -40.300 -10.425 25.706 1.00 77.88 195 LEU A O 1
ATOM 1435 N N . GLY A 1 196 ? -39.084 -10.061 23.864 1.00 77.44 196 GLY A N 1
ATOM 1436 C CA . GLY A 1 196 ? -38.209 -9.058 24.480 1.00 77.44 196 GLY A CA 1
ATOM 1437 C C . GLY A 1 196 ? -37.299 -9.611 25.587 1.00 77.44 196 GLY A C 1
ATOM 1438 O O . GLY A 1 196 ? -36.800 -8.843 26.405 1.00 77.44 196 GLY A O 1
ATOM 1439 N N . ILE A 1 197 ? -37.069 -10.928 25.621 1.00 81.69 197 ILE A N 1
ATOM 1440 C CA . ILE A 1 197 ? -36.279 -11.614 26.657 1.00 81.69 197 ILE A CA 1
ATOM 1441 C C . ILE A 1 197 ? -34.866 -11.958 26.176 1.00 81.69 197 ILE A C 1
ATOM 1443 O O . ILE A 1 197 ? -34.567 -12.000 24.978 1.00 81.69 197 ILE A O 1
ATOM 1447 N N . ARG A 1 198 ? -33.964 -12.262 27.116 1.00 80.62 198 ARG A N 1
ATOM 1448 C CA . ARG A 1 198 ? -32.586 -12.668 26.790 1.00 80.62 198 ARG A CA 1
ATOM 1449 C C . ARG A 1 198 ? -32.564 -14.062 26.151 1.00 80.62 198 ARG A C 1
ATOM 1451 O O . ARG A 1 198 ? -33.331 -14.949 26.509 1.00 80.62 198 ARG A O 1
ATOM 1458 N N . GLU A 1 199 ? -31.613 -14.312 25.248 1.00 72.56 199 GLU A N 1
ATOM 1459 C CA . GLU A 1 199 ? -31.520 -15.595 24.522 1.00 72.56 199 GLU A CA 1
ATOM 1460 C C . GLU A 1 199 ? -31.330 -16.812 25.453 1.00 72.56 199 GLU A C 1
ATOM 1462 O O . GLU A 1 199 ? -31.772 -17.921 25.148 1.00 72.56 199 GLU A O 1
ATOM 1467 N N . HIS A 1 200 ? -30.683 -16.610 26.605 1.00 72.81 200 HIS A N 1
ATOM 1468 C CA . HIS A 1 200 ? -30.528 -17.643 27.629 1.00 72.81 200 HIS A CA 1
ATOM 1469 C C . HIS A 1 200 ? -31.876 -18.072 28.227 1.00 72.81 200 HIS A C 1
ATOM 1471 O O . HIS A 1 200 ? -32.109 -19.261 28.421 1.00 72.81 200 HIS A O 1
ATOM 1477 N N . GLU A 1 201 ? -32.773 -17.117 28.437 1.00 73.88 201 GLU A N 1
ATOM 1478 C CA . GLU A 1 201 ? -34.111 -17.312 28.997 1.00 73.88 201 GLU A CA 1
ATOM 1479 C C . GLU A 1 201 ? -35.023 -18.017 27.984 1.00 73.88 201 GLU A C 1
ATOM 1481 O O . GLU A 1 201 ? -35.624 -19.044 28.288 1.00 73.88 201 GLU A O 1
ATOM 1486 N N . ALA A 1 202 ? -34.969 -17.597 26.715 1.00 79.50 202 ALA A N 1
ATOM 1487 C CA . ALA A 1 202 ? -35.626 -18.302 25.612 1.00 79.50 202 ALA A CA 1
ATOM 1488 C C . ALA A 1 202 ? -35.124 -19.754 25.443 1.00 79.50 202 ALA A C 1
ATOM 1490 O O . ALA A 1 202 ? -35.883 -20.641 25.049 1.00 79.50 202 ALA A O 1
ATOM 1491 N N . ARG A 1 203 ? -33.841 -20.022 25.736 1.00 79.25 203 ARG A N 1
ATOM 1492 C CA . ARG A 1 203 ? -33.283 -21.386 25.724 1.00 79.25 203 ARG A CA 1
ATOM 1493 C C . ARG A 1 203 ? -33.846 -22.236 26.867 1.00 79.25 203 ARG A C 1
ATOM 1495 O O . ARG A 1 203 ? -34.124 -23.408 26.627 1.00 79.25 203 ARG A O 1
ATOM 1502 N N . GLN A 1 204 ? -33.982 -21.676 28.069 1.00 81.00 204 GLN A N 1
ATOM 1503 C CA . GLN A 1 204 ? -34.541 -22.392 29.221 1.00 81.00 204 GLN A CA 1
ATOM 1504 C C . GLN A 1 204 ? -36.016 -22.751 28.993 1.00 81.00 204 GLN A C 1
ATOM 1506 O O . GLN A 1 204 ? -36.384 -23.903 29.201 1.00 81.00 204 GLN A O 1
ATOM 1511 N N . LEU A 1 205 ? -36.818 -21.829 28.446 1.00 80.44 205 LEU A N 1
ATOM 1512 C CA . LEU A 1 205 ? -38.231 -22.075 28.119 1.00 80.44 205 LEU A CA 1
ATOM 1513 C C . LEU A 1 205 ? -38.416 -23.199 27.086 1.00 80.44 205 LEU A C 1
ATOM 1515 O O . LEU A 1 205 ? -39.243 -24.088 27.264 1.00 80.44 205 LEU A O 1
ATOM 1519 N N . LEU A 1 206 ? -37.590 -23.225 26.034 1.00 78.69 206 LEU A N 1
ATOM 1520 C CA . LEU A 1 206 ? -37.610 -24.315 25.049 1.00 78.69 206 LEU A CA 1
ATOM 1521 C C . LEU A 1 206 ? -37.185 -25.669 25.638 1.00 78.69 206 LEU A C 1
ATOM 1523 O O . LEU A 1 206 ? -37.643 -26.711 25.170 1.00 78.69 206 LEU A O 1
ATOM 1527 N N . ALA A 1 207 ? -36.276 -25.667 26.617 1.00 78.31 207 ALA A N 1
ATOM 1528 C CA . ALA A 1 207 ? -35.835 -26.885 27.289 1.00 78.31 207 ALA A CA 1
ATOM 1529 C C . ALA A 1 207 ? -36.915 -27.430 28.236 1.00 78.31 207 ALA A C 1
ATOM 1531 O O . ALA A 1 207 ? -37.152 -28.636 28.225 1.00 78.31 207 ALA A O 1
ATOM 1532 N N . ALA A 1 208 ? -37.593 -26.549 28.980 1.00 77.00 208 ALA A N 1
ATOM 1533 C CA . ALA A 1 208 ? -38.723 -26.899 29.840 1.00 77.00 208 ALA A CA 1
ATOM 1534 C C . ALA A 1 208 ? -39.878 -27.501 29.025 1.00 77.00 208 ALA A C 1
ATOM 1536 O O . ALA A 1 208 ? -40.292 -28.625 29.294 1.00 77.00 208 ALA A O 1
ATOM 1537 N N . HIS A 1 209 ? -40.287 -26.842 27.936 1.00 75.81 209 HIS A N 1
ATOM 1538 C CA . HIS A 1 209 ? -41.371 -27.342 27.085 1.00 75.81 209 HIS A CA 1
ATOM 1539 C C . HIS A 1 209 ? -41.042 -28.693 26.425 1.00 75.81 209 HIS A C 1
ATOM 1541 O O . HIS A 1 209 ? -41.894 -29.566 26.294 1.00 75.81 209 HIS A O 1
ATOM 1547 N N . ARG A 1 210 ? -39.779 -28.922 26.034 1.00 73.81 210 ARG A N 1
ATOM 1548 C CA . ARG A 1 210 ? -39.355 -30.227 25.497 1.00 73.81 210 ARG A CA 1
ATOM 1549 C C . ARG A 1 210 ? -39.391 -31.336 26.554 1.00 73.81 210 ARG A C 1
ATOM 1551 O O . ARG A 1 210 ? -39.633 -32.482 26.192 1.00 73.81 210 ARG A O 1
ATOM 1558 N N . ALA A 1 211 ? -39.108 -31.013 27.816 1.00 72.81 211 ALA A N 1
ATOM 1559 C CA . ALA A 1 211 ? -39.172 -31.971 28.915 1.00 72.81 211 ALA A CA 1
ATOM 1560 C C . ALA A 1 211 ? -40.624 -32.348 29.252 1.00 72.81 211 ALA A C 1
ATOM 1562 O O . ALA A 1 211 ? -40.889 -33.519 29.495 1.00 72.81 211 ALA A O 1
ATOM 1563 N N . GLU A 1 212 ? -41.552 -31.391 29.185 1.00 71.00 212 GLU A N 1
ATOM 1564 C CA . GLU A 1 212 ? -42.993 -31.627 29.369 1.00 71.00 212 GLU A CA 1
ATOM 1565 C C . GLU A 1 212 ? -43.600 -32.487 28.256 1.00 71.00 212 GLU A C 1
ATOM 1567 O O . GLU A 1 212 ? -44.395 -33.372 28.537 1.00 71.00 212 GLU A O 1
ATOM 1572 N N . VAL A 1 213 ? -43.198 -32.282 26.997 1.00 67.25 213 VAL A N 1
ATOM 1573 C CA . VAL A 1 213 ? -43.690 -33.082 25.855 1.00 67.25 213 VAL A CA 1
ATOM 1574 C C . VAL A 1 213 ? -43.128 -34.516 25.850 1.00 67.25 213 VAL A C 1
ATOM 1576 O O . VAL A 1 213 ? -43.666 -35.389 25.172 1.00 67.25 213 VAL A O 1
ATOM 1579 N N . ALA A 1 214 ? -42.030 -34.768 26.568 1.00 60.50 214 ALA A N 1
ATOM 1580 C CA . ALA A 1 214 ? -41.385 -36.080 26.649 1.00 60.50 214 ALA A CA 1
ATOM 1581 C C . ALA A 1 214 ? -41.815 -36.919 27.871 1.00 60.50 214 ALA A C 1
ATOM 1583 O O . ALA A 1 214 ? -41.375 -38.067 27.975 1.00 60.50 214 ALA A O 1
ATOM 1584 N N . ALA A 1 215 ? -42.614 -36.350 28.780 1.00 52.38 215 ALA A N 1
ATOM 1585 C CA . ALA A 1 215 ? -43.164 -37.003 29.971 1.00 52.38 215 ALA A CA 1
ATOM 1586 C C . ALA A 1 215 ? -44.573 -37.554 29.702 1.00 52.38 215 ALA A C 1
ATOM 1588 O O . ALA A 1 215 ? -44.883 -38.629 30.265 1.00 52.38 215 ALA A O 1
#